Protein AF-R8BUY3-F1 (afdb_monomer)

pLDDT: mean 74.7, std 18.89, range [26.42, 95.19]

Structure (mmCIF, N/CA/C/O backbone):
data_AF-R8BUY3-F1
#
_entry.id   AF-R8BUY3-F1
#
loop_
_atom_site.group_PDB
_atom_site.id
_atom_site.type_symbol
_atom_site.label_atom_id
_atom_site.label_alt_id
_atom_site.label_comp_id
_atom_site.label_asym_id
_atom_site.label_entity_id
_atom_site.label_seq_id
_atom_site.pdbx_PDB_ins_code
_atom_site.Cartn_x
_atom_site.Cartn_y
_atom_site.Cartn_z
_atom_site.occupancy
_atom_site.B_iso_or_equiv
_atom_site.auth_seq_id
_atom_site.auth_comp_id
_atom_site.auth_asym_id
_atom_site.auth_atom_id
_atom_site.pdbx_PDB_model_num
ATOM 1 N N . MET A 1 1 ? -55.624 -12.485 -24.947 1.00 33.69 1 MET A N 1
ATOM 2 C CA . MET A 1 1 ? -55.379 -13.207 -23.684 1.00 33.69 1 MET A CA 1
ATOM 3 C C . MET A 1 1 ? -53.935 -12.974 -23.309 1.00 33.69 1 MET A C 1
ATOM 5 O O . MET A 1 1 ? -53.050 -13.391 -24.0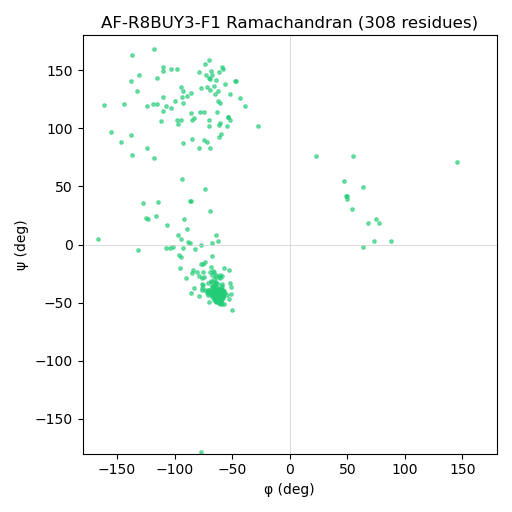41 1.00 33.69 1 MET A O 1
ATOM 9 N N . ALA A 1 2 ? -53.739 -12.195 -22.253 1.00 31.67 2 ALA A N 1
ATOM 10 C CA . ALA A 1 2 ? -52.454 -11.991 -21.614 1.00 31.67 2 ALA A CA 1
ATOM 11 C C . ALA A 1 2 ? -52.039 -13.271 -20.883 1.00 31.67 2 ALA A C 1
ATOM 13 O O . ALA A 1 2 ? -52.885 -13.904 -20.256 1.00 31.67 2 ALA A O 1
ATOM 14 N N . THR A 1 3 ? -50.750 -13.583 -20.893 1.00 27.95 3 THR A N 1
ATOM 15 C CA . THR A 1 3 ? -50.120 -14.369 -19.829 1.00 27.95 3 THR A CA 1
ATOM 16 C C . THR A 1 3 ? -48.775 -13.733 -19.522 1.00 27.95 3 THR A C 1
ATOM 18 O O . THR A 1 3 ? -47.781 -13.974 -20.201 1.00 27.95 3 THR A O 1
ATOM 21 N N . ASN A 1 4 ? -48.812 -12.865 -18.509 1.00 27.28 4 ASN A N 1
ATOM 22 C CA . ASN A 1 4 ? -47.672 -12.473 -17.696 1.00 27.28 4 ASN A CA 1
ATOM 23 C C . ASN A 1 4 ? -46.984 -13.733 -17.166 1.00 27.28 4 ASN A C 1
ATOM 25 O O . ASN A 1 4 ? -47.639 -14.574 -16.553 1.00 27.28 4 ASN A O 1
ATOM 29 N N . ILE A 1 5 ? -45.671 -13.818 -17.349 1.00 33.97 5 ILE A N 1
ATOM 30 C CA . ILE A 1 5 ? -44.799 -14.678 -16.548 1.00 33.97 5 ILE A CA 1
ATOM 31 C C . ILE A 1 5 ? -43.833 -13.731 -15.839 1.00 33.97 5 ILE A C 1
ATOM 33 O O . ILE A 1 5 ? -42.693 -13.528 -16.237 1.00 33.97 5 ILE A O 1
ATOM 37 N N . SER A 1 6 ? -44.372 -13.062 -14.826 1.00 31.31 6 SER A N 1
ATOM 38 C CA . SER A 1 6 ? -43.619 -12.469 -13.731 1.00 31.31 6 SER A CA 1
ATOM 39 C C . SER A 1 6 ? -43.410 -13.574 -12.696 1.00 31.31 6 SER A C 1
ATOM 41 O O . SER A 1 6 ? -44.372 -13.991 -12.053 1.00 31.31 6 SER A O 1
ATOM 43 N N . GLY A 1 7 ? -42.179 -14.075 -12.592 1.00 26.42 7 GLY A N 1
ATOM 44 C CA . GLY A 1 7 ? -41.783 -15.130 -11.662 1.00 26.42 7 GLY A CA 1
ATOM 45 C C . GLY A 1 7 ? -40.349 -14.914 -11.191 1.00 26.42 7 GLY A C 1
ATOM 46 O O . GLY A 1 7 ? -39.413 -15.386 -11.823 1.00 26.42 7 GLY A O 1
ATOM 47 N N . GLU A 1 8 ? -40.235 -14.145 -10.108 1.00 29.31 8 GLU A N 1
ATOM 48 C CA . GLU A 1 8 ? -39.276 -14.326 -9.010 1.00 29.31 8 GLU A CA 1
ATOM 49 C C . GLU A 1 8 ? -37.782 -14.406 -9.368 1.00 29.31 8 GLU A C 1
ATOM 51 O O . GLU A 1 8 ? -37.133 -15.445 -9.267 1.00 29.31 8 GLU A O 1
ATOM 56 N N . LEU A 1 9 ? -37.197 -13.244 -9.671 1.00 31.06 9 LEU A N 1
ATOM 57 C CA . LEU A 1 9 ? -35.791 -12.992 -9.352 1.00 31.06 9 LEU A CA 1
ATOM 58 C C . LEU A 1 9 ? -35.717 -12.544 -7.891 1.00 31.06 9 LEU A C 1
ATOM 60 O O . LEU A 1 9 ? -36.170 -11.459 -7.540 1.00 31.06 9 LEU A O 1
ATOM 64 N N . SER A 1 10 ? -35.176 -13.438 -7.071 1.00 28.36 10 SER A N 1
ATOM 65 C CA . SER A 1 10 ? -34.837 -13.306 -5.656 1.00 28.36 10 SER A CA 1
ATOM 66 C C . SER A 1 10 ? -34.522 -11.873 -5.200 1.00 28.36 10 SER A C 1
ATOM 68 O O . SER A 1 10 ? -33.407 -11.368 -5.365 1.00 28.36 10 SER A O 1
ATOM 70 N N . GLU A 1 11 ? -35.503 -11.253 -4.549 1.00 31.88 11 GLU A N 1
ATOM 71 C CA . GLU A 1 11 ? -35.319 -10.121 -3.649 1.00 31.88 11 GLU A CA 1
ATOM 72 C C . GLU A 1 11 ? -34.657 -10.615 -2.357 1.00 31.88 11 GLU A C 1
ATOM 74 O O . GLU A 1 11 ? -35.310 -10.956 -1.376 1.00 31.88 11 GLU A O 1
ATOM 79 N N . THR A 1 12 ? -33.328 -10.641 -2.342 1.00 31.09 12 THR A N 1
ATOM 80 C CA . THR A 1 12 ? -32.554 -10.572 -1.098 1.00 31.09 12 THR A CA 1
ATOM 81 C C . THR A 1 12 ? -31.604 -9.391 -1.215 1.00 31.09 12 THR A C 1
ATOM 83 O O . THR A 1 12 ? -30.470 -9.528 -1.669 1.00 31.09 12 THR A O 1
ATOM 86 N N . SER A 1 13 ? -32.141 -8.206 -0.912 1.00 34.62 13 SER A N 1
ATOM 87 C CA . SER A 1 13 ? -31.448 -7.051 -0.323 1.00 34.62 13 SER A CA 1
ATOM 88 C C . SER A 1 13 ? -29.923 -7.009 -0.518 1.00 34.62 13 SER A C 1
ATOM 90 O O . SER A 1 13 ? -29.158 -7.252 0.415 1.00 34.62 13 SER A O 1
ATOM 92 N N . LYS A 1 14 ? -29.473 -6.645 -1.726 1.00 40.38 14 LYS A N 1
ATOM 93 C CA . LYS A 1 14 ? -28.149 -6.041 -1.903 1.00 40.38 14 LYS A CA 1
ATOM 94 C C . LYS A 1 14 ? -28.233 -4.646 -1.291 1.00 40.38 14 LYS A C 1
ATOM 96 O O . LYS A 1 14 ? -28.877 -3.774 -1.872 1.00 40.38 14 LYS A O 1
ATOM 101 N N . ASP A 1 15 ? -27.614 -4.436 -0.133 1.00 47.81 15 ASP A N 1
ATOM 102 C CA . ASP A 1 15 ? -27.274 -3.087 0.322 1.00 47.81 15 ASP A CA 1
ATOM 103 C C . ASP A 1 15 ? -26.713 -2.315 -0.878 1.00 47.81 15 ASP A C 1
ATOM 105 O O . ASP A 1 15 ? -25.813 -2.807 -1.565 1.00 47.81 15 ASP A O 1
ATOM 109 N N . ALA A 1 16 ? -27.272 -1.144 -1.184 1.00 66.19 16 ALA A N 1
ATOM 110 C CA . ALA A 1 16 ? -26.783 -0.323 -2.282 1.00 66.19 16 ALA A CA 1
ATOM 111 C C . ALA A 1 16 ? -25.275 -0.090 -2.085 1.00 66.19 16 ALA A C 1
ATOM 113 O O . ALA A 1 16 ? -24.875 0.593 -1.140 1.00 66.19 16 ALA A O 1
ATOM 114 N N . LEU A 1 17 ? -24.440 -0.705 -2.937 1.00 80.75 17 LEU A N 1
ATOM 115 C CA . LEU A 1 17 ? -22.981 -0.654 -2.824 1.00 80.75 17 LEU A CA 1
ATOM 116 C C . LEU A 1 17 ? -22.529 0.808 -2.762 1.00 80.75 17 LEU A C 1
ATOM 118 O O . LEU A 1 17 ? -22.618 1.551 -3.742 1.00 80.75 17 LEU A O 1
ATOM 122 N N . LYS A 1 18 ? -22.062 1.230 -1.585 1.00 86.19 18 LYS A N 1
ATOM 123 C CA . LYS A 1 18 ? 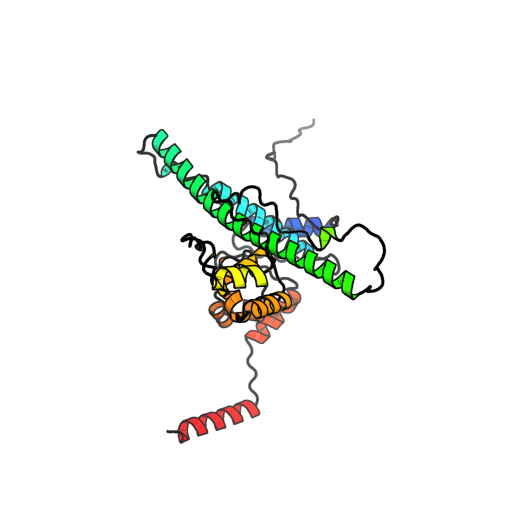-21.604 2.596 -1.343 1.00 86.19 18 LYS A CA 1
ATOM 124 C C . LYS A 1 18 ? -20.090 2.647 -1.479 1.00 86.19 18 LYS A C 1
ATOM 126 O O . LYS A 1 18 ? -19.365 2.282 -0.559 1.00 86.19 18 LYS A O 1
ATOM 131 N N . PHE A 1 19 ? -19.621 3.174 -2.604 1.00 85.56 19 PHE A N 1
ATOM 132 C CA . PHE A 1 19 ? -18.195 3.243 -2.941 1.00 85.56 19 PHE A CA 1
ATOM 133 C C . PHE A 1 19 ? -17.400 4.352 -2.226 1.00 85.56 19 PHE A C 1
ATOM 135 O O . PHE A 1 19 ? -16.202 4.476 -2.444 1.00 85.56 19 PHE A O 1
ATOM 142 N N . HIS A 1 20 ? -18.048 5.164 -1.375 1.00 86.00 20 HIS A N 1
ATOM 143 C CA . HIS A 1 20 ? -17.411 6.248 -0.601 1.00 86.00 20 HIS A CA 1
ATOM 144 C C . HIS A 1 20 ? -16.523 7.180 -1.450 1.00 86.00 20 HIS A C 1
ATOM 146 O O . HIS A 1 20 ? -15.457 7.611 -1.017 1.00 86.00 20 HIS A O 1
ATOM 152 N N . HIS A 1 21 ? -16.969 7.491 -2.668 1.00 87.25 21 HIS A N 1
ATOM 153 C CA . HIS A 1 21 ? -16.250 8.389 -3.562 1.00 87.25 21 HIS A CA 1
ATOM 154 C C . HIS A 1 21 ? -16.216 9.822 -2.969 1.00 87.25 21 HIS A C 1
ATOM 156 O O . HIS A 1 21 ? -17.254 10.276 -2.477 1.00 87.25 21 HIS A O 1
ATOM 162 N N . PRO A 1 22 ? -15.072 10.545 -2.996 1.00 87.06 22 PRO A N 1
ATOM 163 C CA . PRO A 1 22 ? -14.942 11.872 -2.367 1.00 87.06 22 PRO A CA 1
ATOM 164 C C . PRO A 1 22 ? -15.883 12.937 -2.942 1.00 87.06 22 PRO A C 1
ATOM 166 O O . PRO A 1 22 ? -16.274 13.878 -2.258 1.00 87.06 22 PRO A O 1
ATOM 169 N N . TYR A 1 23 ? -16.240 12.772 -4.212 1.00 86.69 23 TYR A N 1
ATOM 170 C CA . TYR A 1 23 ? -17.172 13.620 -4.949 1.00 86.69 23 TYR A CA 1
ATOM 171 C C . TYR A 1 23 ? -18.385 12.806 -5.382 1.00 86.69 23 TYR A C 1
ATOM 173 O O . TYR A 1 23 ? -18.340 11.577 -5.365 1.00 86.69 23 TYR A O 1
ATOM 181 N N . THR A 1 24 ? -19.437 13.467 -5.857 1.00 85.94 24 THR A N 1
ATOM 182 C CA . THR A 1 24 ? -20.535 12.771 -6.534 1.00 85.94 24 THR A CA 1
ATOM 183 C C . THR A 1 24 ? -19.996 12.107 -7.807 1.00 85.94 24 THR A C 1
ATOM 185 O O . THR A 1 24 ? -19.547 12.825 -8.703 1.00 85.94 24 THR A O 1
ATOM 188 N N . PRO A 1 25 ? -19.975 10.765 -7.888 1.00 88.06 25 PRO A N 1
ATOM 189 C CA . PRO A 1 25 ? -19.412 10.072 -9.037 1.00 88.06 25 PRO A CA 1
ATOM 190 C C . PRO A 1 25 ? -20.331 10.210 -10.254 1.00 88.06 25 PRO A C 1
ATOM 192 O O . PRO A 1 25 ? -21.555 10.205 -10.122 1.00 88.06 25 PRO A O 1
ATOM 195 N N . TYR A 1 26 ? -19.736 10.295 -11.442 1.00 89.12 26 TYR A N 1
ATOM 196 C CA . TYR A 1 26 ? -20.469 10.218 -12.706 1.00 89.12 26 TYR A CA 1
ATOM 197 C C . TYR A 1 26 ? -20.998 8.800 -12.946 1.00 89.12 26 TYR A C 1
ATOM 199 O O . TYR A 1 26 ? -20.423 7.826 -12.457 1.00 89.12 26 TYR A O 1
ATOM 207 N N . ASP A 1 27 ? -22.024 8.660 -13.785 1.00 88.81 27 ASP A N 1
ATOM 208 C CA . ASP A 1 27 ? -22.607 7.350 -14.111 1.00 88.81 27 ASP A CA 1
ATOM 209 C C . ASP A 1 27 ? -21.569 6.371 -14.677 1.00 88.81 27 ASP A C 1
ATOM 211 O O . ASP A 1 27 ? -21.508 5.218 -14.256 1.00 88.81 27 ASP A O 1
ATOM 215 N N . VAL A 1 28 ? -20.667 6.858 -15.537 1.00 89.56 28 VAL A N 1
ATOM 216 C CA . VAL A 1 28 ? -19.561 6.059 -16.096 1.00 89.56 28 VAL A CA 1
ATOM 217 C C . VAL A 1 28 ? -18.586 5.594 -15.006 1.00 89.56 28 VAL A C 1
ATOM 219 O O . VAL A 1 28 ? -18.077 4.478 -15.060 1.00 89.56 28 VAL A O 1
ATOM 222 N N . GLN A 1 29 ? -18.332 6.421 -13.985 1.00 90.88 29 GLN A N 1
ATOM 223 C CA . GLN A 1 29 ? -17.496 6.029 -12.843 1.00 90.88 29 GLN A CA 1
ATOM 224 C C . GLN A 1 29 ? -18.207 4.988 -11.976 1.00 90.88 29 GLN A C 1
ATOM 226 O O . GLN A 1 29 ? -17.572 4.050 -11.505 1.00 90.88 29 GLN A O 1
ATOM 231 N N . LEU A 1 30 ? -19.521 5.125 -11.773 1.00 90.81 30 LEU A N 1
ATOM 232 C CA . LEU A 1 30 ? -20.330 4.145 -11.045 1.00 90.81 30 LEU A CA 1
ATOM 233 C C . LEU A 1 30 ? -20.353 2.790 -11.751 1.00 90.81 30 LEU A C 1
ATOM 235 O O . LEU A 1 30 ? -20.220 1.765 -11.088 1.00 90.81 30 LEU A O 1
ATOM 239 N N . GLU A 1 31 ? -20.507 2.779 -13.073 1.00 91.19 31 GLU A N 1
ATOM 240 C CA . GLU A 1 31 ? -20.442 1.562 -13.883 1.00 91.19 31 GLU A CA 1
ATOM 241 C C . GLU A 1 31 ? -19.058 0.909 -13.788 1.00 91.19 31 GLU A C 1
ATOM 243 O O . GLU A 1 31 ? -18.963 -0.275 -13.470 1.00 91.19 31 GLU A O 1
ATOM 248 N N . PHE A 1 32 ? -17.988 1.697 -13.935 1.00 92.25 32 PHE A N 1
ATOM 249 C CA . PHE A 1 32 ? -16.612 1.220 -13.780 1.00 92.25 32 PHE A CA 1
ATOM 250 C C . PHE A 1 32 ? -16.346 0.632 -12.383 1.00 92.25 32 PHE A C 1
ATOM 252 O O . PHE A 1 32 ? -15.755 -0.442 -12.257 1.00 92.25 32 PHE A O 1
ATOM 259 N N . MET A 1 33 ? -16.805 1.304 -11.321 1.00 93.19 33 MET A N 1
ATOM 260 C CA . MET A 1 33 ? -16.642 0.833 -9.941 1.00 93.19 33 MET A CA 1
ATOM 261 C C . MET A 1 33 ? -17.419 -0.458 -9.671 1.00 93.19 33 MET A C 1
ATOM 263 O O . MET A 1 33 ? -16.889 -1.352 -9.013 1.00 93.19 33 MET A O 1
ATOM 267 N N . LYS A 1 34 ? -18.646 -0.581 -10.192 1.00 92.12 34 LYS A N 1
ATOM 268 C CA . LYS A 1 34 ? -19.449 -1.809 -10.085 1.00 92.12 34 LYS A CA 1
ATOM 269 C C . LYS A 1 34 ? -18.786 -2.969 -10.820 1.00 92.12 34 LYS A C 1
ATOM 271 O O . LYS A 1 34 ? -18.569 -4.004 -10.207 1.00 92.12 34 LYS A O 1
ATOM 276 N N . ALA A 1 35 ? -18.369 -2.757 -12.069 1.00 91.81 35 ALA A N 1
ATOM 277 C CA . ALA A 1 35 ? -17.667 -3.771 -12.850 1.00 91.81 35 ALA A CA 1
ATOM 278 C C . ALA A 1 35 ? -16.375 -4.235 -12.156 1.00 91.81 35 ALA A C 1
ATOM 280 O O . ALA A 1 35 ? -16.112 -5.430 -12.067 1.00 91.81 35 ALA A O 1
ATOM 281 N N . THR A 1 36 ? -15.598 -3.299 -11.596 1.00 92.50 36 THR A N 1
ATOM 282 C CA . THR A 1 36 ? -14.408 -3.625 -10.791 1.00 92.50 36 THR A CA 1
ATOM 283 C C . THR A 1 36 ? -14.773 -4.477 -9.576 1.00 92.50 36 THR A C 1
ATOM 285 O O . THR A 1 36 ? -14.131 -5.491 -9.322 1.00 92.50 36 THR A O 1
ATOM 288 N N . TYR A 1 37 ? -15.801 -4.080 -8.823 1.00 93.00 37 TYR A N 1
ATOM 289 C CA . TYR A 1 37 ? -16.242 -4.805 -7.632 1.00 93.00 37 TYR A CA 1
ATOM 290 C C . TYR A 1 37 ? -16.700 -6.229 -7.960 1.00 93.00 37 TYR A C 1
ATOM 292 O O . TYR A 1 37 ? -16.316 -7.163 -7.262 1.00 93.00 37 TYR A O 1
ATOM 300 N N . ASP A 1 38 ? -17.486 -6.396 -9.021 1.00 90.81 38 ASP A N 1
ATOM 301 C CA . ASP A 1 38 ? -18.015 -7.696 -9.434 1.00 90.81 38 ASP A CA 1
ATOM 302 C C . ASP A 1 38 ? -16.879 -8.639 -9.865 1.00 90.81 38 ASP A C 1
ATOM 304 O O . ASP A 1 38 ? -16.822 -9.774 -9.396 1.00 90.81 38 ASP A O 1
ATOM 308 N N . VAL A 1 39 ? -15.895 -8.144 -10.633 1.00 91.12 39 VAL A N 1
ATOM 309 C CA . VAL A 1 39 ? -14.680 -8.907 -10.989 1.00 91.12 39 VAL A CA 1
ATOM 310 C C . VAL A 1 39 ? -13.917 -9.366 -9.743 1.00 91.12 39 VAL A C 1
ATOM 312 O O . VAL A 1 39 ? -13.466 -10.510 -9.675 1.00 91.12 39 VAL A O 1
ATOM 315 N N . LEU A 1 40 ? -13.762 -8.486 -8.749 1.00 90.31 40 LEU A N 1
ATOM 316 C CA . LEU A 1 40 ? -13.091 -8.827 -7.493 1.00 90.31 40 LEU A CA 1
ATOM 317 C C . LEU A 1 40 ? -13.892 -9.842 -6.661 1.00 90.31 40 LEU A C 1
ATOM 319 O O . LEU A 1 40 ? -13.303 -10.696 -6.001 1.00 90.31 40 LEU A O 1
ATOM 323 N N . GLN A 1 41 ? -15.224 -9.759 -6.688 1.00 88.19 41 GLN A N 1
ATOM 324 C CA . GLN A 1 41 ? -16.122 -10.617 -5.916 1.00 88.19 41 GLN A CA 1
ATOM 325 C C . GLN A 1 41 ? -16.263 -12.025 -6.507 1.00 88.19 41 GLN A C 1
ATOM 327 O O . GLN A 1 41 ? -16.334 -12.989 -5.747 1.00 88.19 41 GLN A O 1
ATOM 332 N N . GLU A 1 42 ? -16.322 -12.157 -7.833 1.00 84.12 42 GLU A N 1
ATOM 333 C CA . GLU A 1 42 ? -16.502 -13.449 -8.511 1.00 84.12 42 GLU A CA 1
ATOM 334 C C . GLU A 1 42 ? -15.267 -14.358 -8.387 1.00 84.12 42 GLU A C 1
ATOM 336 O O . GLU A 1 42 ? -15.403 -15.581 -8.410 1.00 84.12 42 GLU A O 1
ATOM 341 N N . GLY A 1 43 ? -14.078 -13.780 -8.166 1.00 64.81 43 GLY A N 1
ATOM 342 C CA . GLY A 1 43 ? -12.990 -14.369 -7.370 1.00 64.81 43 GLY A CA 1
ATOM 343 C C . GLY A 1 43 ? -12.336 -15.677 -7.849 1.00 64.81 43 GLY A C 1
ATOM 344 O O . GLY A 1 43 ? -11.370 -16.123 -7.236 1.00 64.81 43 GLY A O 1
ATOM 345 N N . ASN A 1 44 ? -12.777 -16.287 -8.950 1.00 65.94 44 ASN A N 1
ATOM 346 C CA . ASN A 1 44 ? -12.307 -17.601 -9.419 1.00 65.94 44 ASN A CA 1
ATOM 347 C C . ASN A 1 44 ? -11.031 -17.535 -10.284 1.00 65.94 44 ASN A C 1
ATOM 349 O O . ASN A 1 44 ? -10.900 -18.253 -11.276 1.00 65.94 44 ASN A O 1
ATOM 353 N N . GLY A 1 45 ? -10.091 -16.645 -9.949 1.00 65.69 45 GLY A N 1
ATOM 354 C CA . GLY A 1 45 ? -8.875 -16.425 -10.747 1.00 65.69 45 GLY A CA 1
ATOM 355 C C . GLY A 1 45 ? -9.141 -15.794 -12.120 1.00 65.69 45 GLY A C 1
ATOM 356 O O . GLY A 1 45 ? -8.307 -15.887 -13.021 1.00 65.69 45 GLY A O 1
ATOM 357 N N . GLN A 1 46 ? -10.308 -15.172 -12.294 1.00 76.69 46 GLN A N 1
ATOM 358 C CA . GLN A 1 46 ? -10.640 -14.420 -13.497 1.00 76.69 46 GLN A CA 1
ATOM 359 C C . GLN A 1 46 ? -9.764 -13.167 -13.605 1.00 76.69 46 GLN A C 1
ATOM 361 O O . GLN A 1 46 ? -9.413 -12.533 -12.611 1.00 76.69 46 GLN A O 1
ATOM 366 N N . VAL A 1 47 ? -9.427 -12.807 -14.841 1.00 85.75 47 VAL A N 1
ATOM 367 C CA . VAL A 1 47 ? -8.713 -11.571 -15.164 1.00 85.75 47 VAL A CA 1
ATOM 368 C C . VAL A 1 47 ? -9.725 -10.585 -15.735 1.00 85.75 47 VAL A C 1
ATOM 370 O O . VAL A 1 47 ? -10.314 -10.847 -16.782 1.00 85.75 47 VAL A O 1
ATOM 373 N N . GLY A 1 48 ? -9.925 -9.458 -15.052 1.00 88.25 48 GLY A N 1
ATOM 374 C CA . GLY A 1 48 ? -10.721 -8.344 -15.564 1.00 88.25 48 GLY A CA 1
ATOM 375 C C . GLY A 1 48 ? -9.838 -7.316 -16.259 1.00 88.25 48 GLY A C 1
ATOM 376 O O . GLY A 1 48 ? -8.878 -6.824 -15.669 1.00 88.25 48 GLY A O 1
ATOM 377 N N . ILE A 1 49 ? -10.173 -6.975 -17.502 1.00 89.81 49 ILE A N 1
ATOM 378 C CA . ILE A 1 49 ? -9.574 -5.850 -18.225 1.00 89.81 49 ILE A CA 1
ATOM 379 C C . ILE A 1 49 ? -10.655 -4.784 -18.337 1.00 89.81 49 ILE A C 1
ATOM 381 O O . ILE A 1 49 ? -11.691 -5.011 -18.959 1.00 89.81 49 ILE A O 1
ATOM 385 N N . LEU A 1 50 ? -10.427 -3.646 -17.689 1.00 90.12 50 LEU A N 1
ATOM 386 C CA . LEU A 1 50 ? -11.398 -2.564 -17.590 1.00 90.12 50 LEU A CA 1
ATOM 387 C C . LEU A 1 50 ? -10.813 -1.313 -18.231 1.00 90.12 50 LEU A C 1
ATOM 389 O O . LEU A 1 50 ? -9.775 -0.806 -17.805 1.00 90.12 50 LEU A O 1
ATOM 393 N N . GLU A 1 51 ? -11.502 -0.800 -19.242 1.00 87.88 51 GLU A N 1
ATOM 394 C CA . GLU A 1 51 ? -11.142 0.446 -19.904 1.00 87.88 51 GLU A CA 1
ATOM 395 C C . GLU A 1 51 ? -12.224 1.497 -19.674 1.00 87.88 51 GLU A C 1
ATOM 397 O O . GLU A 1 51 ? -13.419 1.210 -19.660 1.00 87.88 51 GLU A O 1
ATOM 402 N N . SER A 1 52 ? -11.794 2.744 -19.513 1.00 86.38 52 SER A N 1
ATOM 403 C CA . SER A 1 52 ? -12.685 3.902 -19.519 1.00 86.38 52 SER A CA 1
ATOM 404 C C . SER A 1 52 ? -12.063 5.037 -20.343 1.00 86.38 52 SER A C 1
ATOM 406 O O . SER A 1 52 ? -10.852 5.019 -20.609 1.00 86.38 52 SER A O 1
ATOM 408 N N . PRO A 1 53 ? -12.848 6.046 -20.754 1.00 84.69 53 PRO A N 1
ATOM 409 C CA . PRO A 1 53 ? -12.312 7.236 -21.404 1.00 84.69 53 PRO A CA 1
ATOM 410 C C . PRO A 1 53 ? -11.274 7.958 -20.529 1.00 84.69 53 PRO A C 1
ATOM 412 O O . PRO A 1 53 ? -11.316 7.909 -19.298 1.00 84.69 53 PRO A O 1
ATOM 415 N N . THR A 1 54 ? -10.320 8.647 -21.154 1.00 81.50 54 THR A N 1
ATOM 416 C CA . THR A 1 54 ? -9.338 9.472 -20.432 1.00 81.50 54 THR A CA 1
ATOM 417 C C . THR A 1 54 ? -10.028 10.630 -19.711 1.00 81.50 54 THR A C 1
ATOM 419 O O . THR A 1 54 ? -10.946 11.238 -20.257 1.00 81.50 54 THR A O 1
ATOM 422 N N . GLY A 1 55 ? -9.570 10.970 -18.504 1.00 78.44 55 GLY A N 1
ATOM 423 C CA . GLY A 1 55 ? -10.120 12.089 -17.726 1.00 78.44 55 GLY A CA 1
ATOM 424 C C . GLY A 1 55 ? -11.317 11.741 -16.833 1.00 78.44 55 GLY A C 1
ATOM 425 O O . GLY A 1 55 ? -11.821 12.618 -16.142 1.00 78.44 55 GLY A O 1
ATOM 426 N N . THR A 1 56 ? -11.742 10.474 -16.769 1.00 79.19 56 THR A N 1
ATOM 427 C CA . THR A 1 56 ? -12.842 10.029 -15.889 1.00 79.19 56 THR A CA 1
ATOM 428 C C . THR A 1 56 ? -12.382 9.602 -14.490 1.00 79.19 56 THR A C 1
ATOM 430 O O . THR A 1 56 ? -13.143 8.967 -13.770 1.00 79.19 56 THR A O 1
ATOM 433 N N . GLY A 1 57 ? -11.142 9.898 -14.081 1.00 84.00 57 GLY A N 1
ATOM 434 C CA . GLY A 1 57 ? -10.635 9.529 -12.751 1.00 84.00 57 GLY A CA 1
ATOM 435 C C . GLY A 1 57 ? -10.550 8.014 -12.516 1.00 84.00 57 GLY A C 1
ATOM 436 O O . GLY A 1 57 ? -11.044 7.529 -11.496 1.00 84.00 57 GLY A O 1
ATOM 437 N N . LYS A 1 58 ? -9.938 7.279 -13.460 1.00 87.25 58 LYS A N 1
ATOM 438 C CA . LYS A 1 58 ? -9.728 5.817 -13.410 1.00 87.25 58 LYS A CA 1
ATOM 439 C C . LYS A 1 58 ? -9.114 5.360 -12.096 1.00 87.25 58 LYS A C 1
ATOM 441 O O . LYS A 1 58 ? -9.738 4.580 -11.388 1.00 87.25 58 LYS A O 1
ATOM 446 N N . SER A 1 59 ? -7.954 5.910 -11.743 1.00 90.81 59 SER A N 1
ATOM 447 C CA . SER A 1 59 ? -7.214 5.531 -10.538 1.00 90.81 59 SER A CA 1
ATOM 448 C C . SER A 1 59 ? -8.047 5.716 -9.271 1.00 90.81 59 SER A C 1
ATOM 450 O O . SER A 1 59 ? -8.119 4.820 -8.436 1.00 90.81 59 SER A O 1
ATOM 452 N N . LEU A 1 60 ? -8.749 6.848 -9.141 1.00 91.19 60 LEU A N 1
ATOM 453 C CA . LEU A 1 60 ? -9.598 7.109 -7.975 1.00 91.19 60 LEU A CA 1
ATOM 454 C C . LEU A 1 60 ? -10.781 6.136 -7.907 1.00 91.19 60 LEU A C 1
ATOM 456 O O . LEU A 1 60 ? -11.049 5.568 -6.852 1.00 91.19 60 LEU A O 1
ATOM 460 N N . SER A 1 61 ? -11.456 5.909 -9.035 1.00 92.50 61 SER A N 1
ATOM 461 C CA . SER A 1 61 ? -12.586 4.975 -9.117 1.00 92.50 61 SER A CA 1
ATOM 462 C C . SER A 1 61 ? -12.144 3.538 -8.810 1.00 92.50 61 SER A C 1
ATOM 464 O O . SER A 1 61 ? -12.805 2.833 -8.050 1.00 92.50 61 SER A O 1
ATOM 466 N N . LEU A 1 62 ? -10.987 3.128 -9.333 1.00 92.56 62 LEU A N 1
ATOM 467 C CA . LEU A 1 62 ? -10.364 1.829 -9.087 1.00 92.56 62 LEU A CA 1
ATOM 468 C C . LEU A 1 62 ? -10.063 1.626 -7.597 1.00 92.56 62 LEU A C 1
ATOM 470 O O . LEU A 1 62 ? -10.448 0.605 -7.029 1.00 92.56 62 LEU A O 1
ATOM 474 N N . ILE A 1 63 ? -9.443 2.617 -6.946 1.00 92.50 63 ILE A N 1
ATOM 475 C CA . ILE A 1 63 ? -9.150 2.582 -5.506 1.00 92.50 63 ILE A CA 1
ATOM 476 C C . ILE A 1 63 ? -10.447 2.510 -4.693 1.00 92.50 63 ILE A C 1
ATOM 478 O O . ILE A 1 63 ? -10.560 1.667 -3.806 1.00 92.50 63 ILE A O 1
ATOM 482 N N . CYS A 1 64 ? -11.450 3.339 -5.003 1.00 93.25 64 CYS A N 1
ATOM 483 C CA . CYS A 1 64 ? -12.740 3.320 -4.307 1.00 93.25 64 CYS A CA 1
ATOM 484 C C . CYS A 1 64 ? -13.421 1.946 -4.392 1.00 93.25 64 CYS A C 1
ATOM 486 O O . CYS A 1 64 ? -13.908 1.436 -3.379 1.00 93.25 64 CYS A O 1
ATOM 488 N N . ALA A 1 65 ? -13.429 1.322 -5.572 1.00 93.31 65 ALA A N 1
ATOM 489 C CA . ALA A 1 65 ? -13.984 -0.014 -5.761 1.00 93.31 65 ALA A CA 1
ATOM 490 C C . ALA A 1 65 ? -13.191 -1.085 -4.998 1.00 93.31 65 ALA A C 1
ATOM 492 O O . ALA A 1 65 ? -13.786 -1.861 -4.249 1.00 93.31 65 ALA A O 1
ATOM 493 N N . ALA A 1 66 ? -11.860 -1.079 -5.119 1.00 93.31 66 ALA A N 1
ATOM 494 C CA . ALA A 1 66 ? -10.978 -2.043 -4.466 1.00 93.31 66 ALA A CA 1
ATOM 495 C C . ALA A 1 66 ? -11.054 -1.974 -2.934 1.00 93.31 66 ALA A C 1
ATOM 497 O O . ALA A 1 66 ? -11.181 -3.003 -2.273 1.00 93.31 66 ALA A O 1
ATOM 498 N N . VAL A 1 67 ? -11.040 -0.768 -2.357 1.00 92.44 67 VAL A N 1
ATOM 499 C CA . VAL A 1 67 ? -11.156 -0.560 -0.903 1.00 92.44 67 VAL A CA 1
ATOM 500 C C . VAL A 1 67 ? -12.543 -0.963 -0.401 1.00 92.44 67 VAL A C 1
ATOM 502 O O . VAL A 1 67 ? -12.663 -1.579 0.658 1.00 92.44 67 VAL A O 1
ATOM 505 N N . THR A 1 68 ? -13.599 -0.656 -1.161 1.00 92.81 68 THR A N 1
ATOM 506 C CA . THR A 1 68 ? -14.970 -1.064 -0.810 1.00 92.81 68 THR A CA 1
ATOM 507 C C . THR A 1 68 ? -15.102 -2.585 -0.798 1.00 92.81 68 THR A C 1
ATOM 509 O O . THR A 1 68 ? -15.654 -3.144 0.150 1.00 92.81 68 THR A O 1
ATOM 512 N N . TRP A 1 69 ? -14.547 -3.257 -1.809 1.00 92.56 69 TRP A N 1
ATOM 513 C CA . TRP A 1 69 ? -14.472 -4.714 -1.851 1.00 92.56 69 TRP A CA 1
ATOM 514 C C . TRP A 1 69 ? -13.675 -5.273 -0.670 1.00 92.56 69 TRP A C 1
ATOM 516 O O . TRP A 1 69 ? -14.188 -6.117 0.059 1.00 92.56 69 TRP A O 1
ATOM 526 N N . LEU A 1 70 ? -12.480 -4.742 -0.400 1.00 91.25 70 LEU A N 1
ATOM 527 C CA . LEU A 1 70 ? -11.628 -5.190 0.703 1.00 91.25 70 LEU A CA 1
ATOM 528 C C . LEU A 1 70 ? -12.337 -5.074 2.060 1.00 91.25 70 LEU A C 1
ATOM 530 O O . LEU A 1 70 ? -12.295 -6.001 2.869 1.00 91.25 70 LEU A O 1
ATOM 534 N N . ARG A 1 71 ? -13.037 -3.959 2.302 1.00 90.19 71 ARG A N 1
ATOM 535 C CA . ARG A 1 71 ? -13.828 -3.747 3.521 1.00 90.19 71 ARG A CA 1
ATOM 536 C C . ARG A 1 71 ? -14.950 -4.776 3.657 1.00 90.19 71 ARG A C 1
ATOM 538 O O . ARG A 1 71 ? -15.149 -5.317 4.744 1.00 90.19 71 ARG A O 1
ATOM 545 N N . ASN A 1 72 ? -15.672 -5.047 2.572 1.00 90.44 72 ASN A N 1
ATOM 546 C CA . ASN A 1 72 ? -16.757 -6.027 2.567 1.00 90.44 72 ASN A CA 1
ATOM 547 C C . ASN A 1 72 ? -16.229 -7.452 2.762 1.00 90.44 72 ASN A C 1
ATOM 549 O O . ASN A 1 72 ? -16.799 -8.201 3.553 1.00 90.44 72 ASN A O 1
ATOM 553 N N . GLN A 1 73 ? -15.110 -7.792 2.121 1.00 88.06 73 GLN A N 1
ATOM 554 C CA . GLN A 1 73 ? -14.466 -9.094 2.243 1.00 88.06 73 GLN A CA 1
ATOM 555 C C . GLN A 1 73 ? -13.969 -9.344 3.668 1.00 88.06 73 GLN A C 1
ATOM 557 O O . GLN A 1 73 ? -14.203 -10.414 4.222 1.00 88.06 73 GLN A O 1
ATOM 562 N N . LYS A 1 74 ? -13.348 -8.345 4.309 1.00 85.88 74 LYS A N 1
ATOM 563 C CA . LYS A 1 74 ? -12.933 -8.448 5.716 1.00 85.88 74 LYS A CA 1
ATOM 564 C C . LYS A 1 74 ? -14.112 -8.581 6.666 1.00 85.88 74 LYS A C 1
ATOM 566 O O . LYS A 1 74 ? -14.035 -9.362 7.609 1.00 85.88 74 LYS A O 1
ATOM 571 N N . ARG A 1 75 ? -15.200 -7.846 6.417 1.00 83.56 75 ARG A N 1
ATOM 572 C CA . ARG A 1 75 ? -16.438 -7.991 7.190 1.00 83.56 75 ARG A CA 1
ATOM 573 C C . ARG A 1 75 ? -16.991 -9.414 7.068 1.00 83.56 75 ARG A C 1
ATOM 575 O O . ARG A 1 75 ? -17.284 -10.018 8.090 1.00 83.56 75 ARG A O 1
ATOM 582 N N . GLY A 1 76 ? -17.046 -9.962 5.853 1.00 83.00 76 GLY A N 1
ATOM 583 C CA . GLY A 1 76 ? -17.494 -11.335 5.607 1.00 83.00 76 GLY A CA 1
ATOM 584 C C . GLY A 1 76 ? -16.600 -12.386 6.271 1.00 83.00 76 GLY A C 1
ATOM 585 O O . GLY A 1 76 ? -17.103 -13.244 6.984 1.00 83.00 76 GLY A O 1
ATOM 586 N N . GLN A 1 77 ? -15.275 -12.275 6.130 1.00 80.81 77 GLN A N 1
ATOM 587 C CA . GLN A 1 77 ? -14.322 -13.171 6.804 1.00 80.81 77 GLN A CA 1
ATOM 588 C C . GLN A 1 77 ? -14.421 -13.087 8.328 1.00 80.81 77 GLN A C 1
ATOM 590 O O . GLN A 1 77 ? -14.293 -14.096 9.017 1.00 80.81 77 GLN A O 1
ATOM 595 N N . PHE A 1 78 ? -14.636 -11.888 8.872 1.00 75.88 78 PHE A N 1
ATOM 596 C CA . PHE A 1 78 ? -14.838 -11.707 10.304 1.00 75.88 78 PHE A CA 1
ATOM 597 C C . PHE A 1 78 ? -16.132 -12.389 10.765 1.00 75.88 78 PHE A C 1
ATOM 599 O O . PHE A 1 78 ? -16.103 -13.153 11.728 1.00 75.88 78 PHE A O 1
ATOM 606 N N . GLU A 1 79 ? -17.239 -12.194 10.048 1.00 74.25 79 GLU A N 1
ATOM 607 C CA . GLU A 1 79 ? -18.514 -12.869 10.316 1.00 74.25 79 GLU A CA 1
ATOM 608 C C . GLU A 1 79 ? -18.396 -14.398 10.213 1.00 74.25 79 GLU A C 1
ATOM 610 O O . GLU A 1 79 ? -18.882 -15.105 11.095 1.00 74.25 79 GLU A O 1
ATOM 615 N N . GLU A 1 80 ? -17.689 -14.915 9.209 1.00 77.00 80 GLU A N 1
ATOM 616 C CA . GLU A 1 80 ? -17.408 -16.346 9.047 1.00 77.00 80 GLU A CA 1
ATOM 617 C C . GLU A 1 80 ? -16.517 -16.879 10.178 1.00 77.00 80 GLU A C 1
ATOM 619 O O . GLU A 1 80 ? -16.811 -17.911 10.770 1.00 77.00 80 GLU A O 1
ATOM 624 N N . SER A 1 81 ? -15.479 -16.141 10.582 1.00 70.62 81 SER A N 1
ATOM 625 C CA . SER A 1 81 ? -14.613 -16.537 11.703 1.00 70.62 81 SER A CA 1
ATOM 626 C C . SER A 1 81 ? -15.349 -16.593 13.051 1.00 70.62 81 SER A C 1
ATOM 628 O O . SER A 1 81 ? -14.961 -17.352 13.948 1.00 70.62 81 SER A O 1
ATOM 630 N N . LEU A 1 82 ? -16.424 -15.807 13.189 1.00 66.56 82 LEU A N 1
ATOM 631 C CA . LEU A 1 82 ? -17.345 -15.839 14.323 1.00 66.56 82 LEU A CA 1
ATOM 632 C C . LEU A 1 82 ? -18.341 -17.002 14.238 1.00 66.56 82 LEU A C 1
ATOM 634 O O . LEU A 1 82 ? -18.819 -17.467 15.281 1.00 66.56 82 LEU A O 1
ATOM 638 N N . GLN A 1 83 ? -18.653 -17.473 13.029 1.00 66.00 83 GLN A N 1
ATOM 639 C CA . GLN A 1 83 ? -19.402 -18.701 12.794 1.00 66.00 83 GLN A CA 1
ATOM 640 C C . GLN A 1 83 ? -18.466 -19.897 12.964 1.00 66.00 83 GLN A C 1
ATOM 642 O O . GLN A 1 83 ? -17.894 -20.444 12.033 1.00 66.00 83 GLN A O 1
ATOM 647 N N . VAL A 1 84 ? -18.279 -20.318 14.207 1.00 62.31 84 VAL A N 1
ATOM 648 C CA . VAL A 1 84 ? -17.556 -21.558 14.483 1.00 62.31 84 VAL A CA 1
ATOM 649 C C . VAL A 1 84 ? -18.399 -22.742 14.013 1.00 62.31 84 VAL A C 1
ATOM 651 O O . VAL A 1 84 ? -19.578 -22.839 14.368 1.00 62.31 84 VAL A O 1
ATOM 654 N N . ASP A 1 85 ? -17.776 -23.669 13.287 1.00 62.00 85 ASP A N 1
ATOM 655 C CA . ASP A 1 85 ? -18.377 -24.946 12.910 1.00 62.00 85 ASP A CA 1
ATOM 656 C C . ASP A 1 85 ? -18.882 -25.694 14.151 1.00 62.00 85 ASP A C 1
ATOM 658 O O . ASP A 1 85 ? -18.120 -26.343 14.875 1.00 62.00 85 ASP A O 1
ATOM 662 N N . ARG A 1 86 ? -20.201 -25.650 14.380 1.00 58.69 86 ARG A N 1
ATOM 663 C CA . ARG A 1 86 ? -20.882 -26.469 15.402 1.00 58.69 86 ARG A CA 1
ATOM 664 C C . ARG A 1 86 ? -20.634 -27.966 15.198 1.00 58.69 86 ARG A C 1
ATOM 666 O O . ARG A 1 86 ? -20.746 -28.747 16.138 1.00 58.69 86 ARG A O 1
ATOM 673 N N . ASP A 1 87 ? -20.248 -28.351 13.987 1.00 62.59 87 ASP A N 1
ATOM 674 C CA . ASP A 1 87 ? -19.913 -29.719 13.615 1.00 62.59 87 ASP A CA 1
ATOM 675 C C . ASP A 1 87 ? -18.651 -30.263 14.300 1.00 62.59 87 ASP A C 1
ATOM 677 O O . ASP A 1 87 ? -18.546 -31.478 14.468 1.00 62.59 87 ASP A O 1
ATOM 681 N N . GLN A 1 88 ? -17.736 -29.404 14.769 1.00 63.97 88 GLN A N 1
ATOM 682 C CA . GLN A 1 88 ? -16.540 -29.840 15.507 1.00 63.97 88 GLN A CA 1
ATOM 683 C C . GLN A 1 88 ? -16.849 -30.301 16.942 1.00 63.97 88 GLN A C 1
ATOM 685 O O . GLN A 1 88 ? -16.026 -30.981 17.550 1.00 63.97 88 GLN A O 1
ATOM 690 N N . PHE A 1 89 ? -18.034 -29.983 17.476 1.00 64.19 89 PHE A N 1
ATOM 691 C CA . PHE A 1 89 ? -18.368 -30.178 18.892 1.00 64.19 89 PHE A CA 1
ATOM 692 C C . PHE A 1 89 ? -19.608 -31.054 19.131 1.00 64.19 89 PHE A C 1
ATOM 694 O O . PHE A 1 89 ? -20.187 -31.013 20.209 1.00 64.19 89 PHE A O 1
ATOM 701 N N . LYS A 1 90 ? -20.002 -31.895 18.163 1.00 65.69 90 LYS A N 1
ATOM 702 C CA . LYS A 1 90 ? -21.215 -32.745 18.235 1.00 65.69 90 LYS A CA 1
ATOM 703 C C . LYS A 1 90 ? -21.345 -33.633 19.485 1.00 65.69 90 LYS A C 1
ATOM 705 O O . LYS A 1 90 ? -22.453 -34.058 19.791 1.00 65.69 90 LYS A O 1
ATOM 710 N N . ASN A 1 91 ? -20.242 -33.930 20.174 1.00 77.81 91 ASN A N 1
ATOM 711 C CA . ASN A 1 91 ? -20.214 -34.814 21.344 1.00 77.81 91 ASN A CA 1
ATOM 712 C C . ASN A 1 91 ? -20.160 -34.069 22.692 1.00 77.81 91 ASN A C 1
ATOM 714 O O . ASN A 1 91 ? -20.159 -34.722 23.733 1.00 77.81 91 ASN A O 1
ATOM 718 N N . GLU A 1 92 ? -20.098 -32.736 22.689 1.00 77.31 92 GLU A N 1
ATOM 719 C CA . GLU A 1 92 ? -20.035 -31.915 23.902 1.00 77.31 92 GLU A CA 1
ATOM 720 C C . GLU A 1 92 ? -21.429 -31.372 24.268 1.00 77.31 92 GLU A C 1
ATOM 722 O O . GLU A 1 92 ? -22.264 -31.160 23.387 1.00 77.31 92 GLU A O 1
ATOM 727 N N . PRO A 1 93 ? -21.728 -31.129 25.554 1.00 79.81 93 PRO A N 1
ATOM 728 C CA . PRO A 1 93 ? -23.003 -30.544 25.955 1.00 79.81 93 PRO A CA 1
ATOM 729 C C . PRO A 1 93 ? -23.119 -29.066 25.527 1.00 79.81 93 PRO A C 1
ATOM 731 O O . PRO A 1 93 ? -22.166 -28.296 25.644 1.00 79.81 93 PRO A O 1
ATOM 734 N N . ASP A 1 94 ? -24.318 -28.640 25.110 1.00 76.31 94 ASP A N 1
ATOM 735 C CA . ASP A 1 94 ? -24.590 -27.321 24.498 1.00 76.31 94 ASP A CA 1
ATOM 736 C C . ASP A 1 94 ? -24.057 -26.110 25.285 1.00 76.31 94 ASP A C 1
ATOM 738 O O . ASP A 1 94 ? -23.586 -25.135 24.697 1.00 76.31 94 ASP A O 1
ATOM 742 N N . TRP A 1 95 ? -24.102 -26.157 26.619 1.00 79.06 95 TRP A N 1
ATOM 743 C CA . TRP A 1 95 ? -23.626 -25.069 27.480 1.00 79.06 95 TRP A CA 1
ATOM 744 C C . TRP A 1 95 ? -22.099 -24.895 27.427 1.00 79.06 95 TRP A C 1
ATOM 746 O O . TRP A 1 95 ? -21.600 -23.776 27.539 1.00 79.06 95 TRP A O 1
ATOM 756 N N . MET A 1 96 ? -21.357 -25.989 27.225 1.00 73.75 96 MET A N 1
ATOM 757 C CA . MET A 1 96 ? -19.901 -25.974 27.091 1.00 73.75 96 MET A CA 1
ATOM 758 C C . MET A 1 96 ? -19.496 -25.462 25.707 1.00 73.75 96 MET A C 1
ATOM 760 O O . MET A 1 96 ? -18.560 -24.669 25.597 1.00 73.75 96 MET A O 1
ATOM 764 N N . ILE A 1 97 ? -20.255 -25.831 24.671 1.00 73.94 97 ILE A N 1
ATOM 765 C CA . ILE A 1 97 ? -20.094 -25.291 23.318 1.00 73.94 97 ILE A CA 1
ATOM 766 C C . ILE A 1 97 ? -20.319 -23.773 23.341 1.00 73.94 97 ILE A C 1
ATOM 768 O O . ILE A 1 97 ? -19.440 -23.028 22.915 1.00 73.94 97 ILE A O 1
ATOM 772 N N . ASP A 1 98 ? -21.430 -23.286 23.908 1.00 74.44 98 ASP A N 1
ATOM 773 C CA . ASP A 1 98 ? -21.718 -21.844 23.994 1.00 74.44 98 ASP A CA 1
ATOM 774 C C . ASP A 1 98 ? -20.617 -21.075 24.748 1.00 74.44 98 ASP A C 1
ATOM 776 O O . ASP A 1 98 ? -20.184 -20.009 24.307 1.00 74.44 98 ASP A O 1
ATOM 780 N N . GLN A 1 99 ? -20.083 -21.642 25.836 1.00 79.12 99 GLN A N 1
ATOM 781 C CA . GLN A 1 99 ? -18.981 -21.039 26.589 1.00 79.12 99 GLN A CA 1
ATOM 782 C C . GLN A 1 99 ? -17.672 -20.971 25.782 1.00 79.12 99 GLN A C 1
ATOM 784 O O . GLN A 1 99 ? -16.980 -19.950 25.822 1.00 79.12 99 GLN A O 1
ATOM 789 N N . MET A 1 100 ? -17.325 -22.020 25.030 1.00 70.44 100 MET A N 1
ATOM 790 C CA . MET A 1 100 ? -16.138 -22.028 24.164 1.00 70.44 100 MET A CA 1
ATOM 791 C C . MET A 1 100 ? -16.275 -21.047 22.992 1.00 70.44 100 MET A C 1
ATOM 793 O O . MET A 1 100 ? -15.322 -20.333 22.673 1.00 70.44 100 MET A O 1
ATOM 797 N N . LEU A 1 101 ? -17.465 -20.966 22.387 1.00 70.50 101 LEU A N 1
ATOM 798 C CA . LEU A 1 101 ? -17.784 -20.013 21.321 1.00 70.50 101 LEU A CA 1
ATOM 799 C C . LEU A 1 101 ? -17.674 -18.568 21.798 1.00 70.50 101 LEU A C 1
ATOM 801 O O . LEU A 1 101 ? -17.069 -17.743 21.112 1.00 70.50 101 LEU A O 1
ATOM 805 N N . ARG A 1 102 ? -18.217 -18.274 22.985 1.00 77.00 102 ARG A N 1
ATOM 806 C CA . ARG A 1 102 ? -18.080 -16.967 23.638 1.00 77.00 102 ARG A CA 1
ATOM 807 C C . ARG A 1 102 ? -16.619 -16.624 23.867 1.00 77.00 102 ARG A C 1
ATOM 809 O O . ARG A 1 102 ? -16.175 -15.596 23.387 1.00 77.00 102 ARG A O 1
ATOM 816 N N . ARG A 1 103 ? -15.840 -17.527 24.467 1.00 78.00 103 ARG A N 1
ATOM 817 C CA . ARG A 1 103 ? -14.417 -17.282 24.739 1.00 78.00 103 ARG A CA 1
ATOM 818 C C . ARG A 1 103 ? -13.605 -17.027 23.467 1.00 78.00 103 ARG A C 1
ATOM 820 O O . ARG A 1 103 ? -12.798 -16.108 23.436 1.00 78.00 103 ARG A O 1
ATOM 827 N N . LYS A 1 104 ? -13.842 -17.799 22.401 1.00 73.94 104 LYS A N 1
ATOM 828 C CA . LYS A 1 104 ? -13.164 -17.609 21.109 1.00 73.94 104 LYS A CA 1
ATOM 829 C C . LYS A 1 104 ? -13.557 -16.284 20.449 1.00 73.94 104 LYS A C 1
ATOM 831 O O . LYS A 1 104 ? -12.692 -15.603 19.902 1.00 73.94 104 LYS A O 1
ATOM 836 N N . ARG A 1 105 ? -14.842 -15.916 20.509 1.00 70.50 105 ARG A N 1
ATOM 837 C CA . ARG A 1 105 ? -15.344 -14.617 20.041 1.00 70.50 105 ARG A CA 1
ATOM 838 C C . ARG A 1 105 ? -14.704 -13.475 20.823 1.00 70.50 105 ARG A C 1
ATOM 840 O O . ARG A 1 105 ? -14.157 -12.572 20.202 1.00 70.50 105 ARG A O 1
ATOM 847 N N . ASP A 1 106 ? -14.728 -13.551 22.146 1.00 72.38 106 ASP A N 1
ATOM 848 C CA . ASP A 1 106 ? -14.189 -12.526 23.037 1.00 72.38 106 ASP A CA 1
ATOM 849 C C . ASP A 1 106 ? -12.675 -12.359 22.827 1.00 72.38 106 ASP A C 1
ATOM 851 O O . ASP A 1 106 ? -12.193 -11.236 22.736 1.00 72.38 106 ASP A O 1
ATOM 855 N N . ASP A 1 107 ? -11.924 -13.451 22.637 1.00 75.12 107 ASP A N 1
ATOM 856 C CA . ASP A 1 107 ? -10.486 -13.397 22.337 1.00 75.12 107 ASP A CA 1
ATOM 857 C C . ASP A 1 107 ? -10.184 -12.745 20.975 1.00 75.12 107 ASP A C 1
ATOM 859 O O . ASP A 1 107 ? -9.222 -11.979 20.852 1.00 75.12 107 ASP A O 1
ATOM 863 N N . LEU A 1 108 ? -10.982 -13.044 19.941 1.00 67.75 108 LEU A N 1
ATOM 864 C CA . LEU A 1 108 ? -10.841 -12.441 18.610 1.00 67.75 108 LEU A CA 1
ATOM 865 C C . LEU A 1 108 ? -11.177 -10.946 18.634 1.00 67.75 108 LEU A C 1
ATOM 867 O O . LEU A 1 108 ? -10.414 -10.145 18.092 1.00 67.75 108 LEU A O 1
ATOM 871 N N . VAL A 1 109 ? -12.277 -10.580 19.295 1.00 73.94 109 VAL A N 1
ATOM 872 C CA . VAL A 1 109 ? -12.703 -9.188 19.480 1.00 73.94 109 VAL A CA 1
ATOM 873 C C . VAL A 1 109 ? -11.659 -8.422 20.286 1.00 73.94 109 VAL A C 1
ATOM 875 O O . VAL A 1 109 ? -11.212 -7.376 19.834 1.00 73.94 109 VAL A O 1
ATOM 878 N N . ARG A 1 110 ? -11.161 -8.979 21.396 1.00 77.00 110 ARG A N 1
ATOM 879 C CA . ARG A 1 110 ? -10.144 -8.332 22.234 1.00 77.00 110 ARG A CA 1
ATOM 880 C C . ARG A 1 110 ? -8.859 -8.037 21.465 1.00 77.00 110 ARG A C 1
ATOM 882 O O . ARG A 1 110 ? -8.340 -6.933 21.548 1.00 77.00 110 ARG A O 1
ATOM 889 N N . ARG A 1 111 ? -8.344 -9.000 20.689 1.00 71.38 111 ARG A N 1
ATOM 890 C CA . ARG A 1 111 ? -7.141 -8.779 19.857 1.00 71.38 111 ARG A CA 1
ATOM 891 C C . ARG A 1 111 ? -7.363 -7.703 18.796 1.00 71.38 111 ARG A C 1
ATOM 893 O O . ARG A 1 111 ? -6.420 -6.999 18.434 1.00 71.38 111 ARG A O 1
ATOM 900 N N . TRP A 1 112 ? -8.581 -7.613 18.265 1.00 62.53 112 TRP A N 1
ATOM 901 C CA . TRP A 1 112 ? -8.954 -6.583 17.304 1.00 62.53 112 TRP A CA 1
ATOM 902 C C . TRP A 1 112 ? -9.032 -5.206 17.973 1.00 62.53 112 TRP A C 1
ATOM 904 O O . TRP A 1 112 ? -8.370 -4.278 17.517 1.00 62.53 112 TRP A O 1
ATOM 914 N N . GLU A 1 113 ? -9.734 -5.096 19.100 1.00 70.69 113 GLU A N 1
ATOM 915 C CA . GLU A 1 113 ? -9.857 -3.868 19.893 1.00 70.69 113 GLU A CA 1
ATOM 916 C C . GLU A 1 113 ? -8.509 -3.371 20.420 1.00 70.69 113 GLU A C 1
ATOM 918 O O . GLU A 1 113 ? -8.250 -2.174 20.399 1.00 70.69 113 GLU A O 1
ATOM 923 N N . GLU A 1 114 ? -7.619 -4.268 20.846 1.00 75.62 114 GLU A N 1
ATOM 924 C CA . GLU A 1 114 ? -6.274 -3.914 21.304 1.00 75.62 114 GLU A CA 1
ATOM 925 C C . GLU A 1 114 ? -5.441 -3.308 20.164 1.00 75.62 114 GLU A C 1
ATOM 927 O O . GLU A 1 114 ? -4.802 -2.265 20.330 1.00 75.62 114 GLU A O 1
ATOM 932 N N . ARG A 1 115 ? -5.493 -3.920 18.972 1.00 66.81 115 ARG A N 1
ATOM 933 C CA . ARG A 1 115 ? -4.816 -3.408 17.773 1.00 66.81 115 ARG A CA 1
ATOM 934 C C . ARG A 1 115 ? -5.390 -2.058 17.340 1.00 66.81 115 ARG A C 1
ATOM 936 O O . ARG A 1 115 ? -4.621 -1.125 17.119 1.00 66.81 115 ARG A O 1
ATOM 943 N N . GLU A 1 116 ? -6.711 -1.938 17.246 1.00 69.56 116 GLU A N 1
ATOM 944 C CA . GLU A 1 116 ? -7.387 -0.685 16.884 1.00 69.56 116 GLU A CA 1
ATOM 945 C C . GLU A 1 116 ? -7.151 0.407 17.937 1.00 69.56 116 GLU A C 1
ATOM 947 O O . GLU A 1 116 ? -6.852 1.554 17.605 1.00 69.56 116 GLU A O 1
ATOM 952 N N . GLY A 1 117 ? -7.193 0.054 19.221 1.00 72.94 117 GLY A N 1
ATOM 953 C CA . GLY A 1 117 ? -6.875 0.932 20.346 1.00 72.94 117 GLY A CA 1
ATOM 954 C C . GLY A 1 117 ? -5.443 1.462 20.277 1.00 72.94 117 GLY A C 1
ATOM 955 O O . GLY A 1 117 ? -5.193 2.648 20.490 1.00 72.94 117 GLY A O 1
ATOM 956 N N . ARG A 1 118 ? -4.483 0.610 19.906 1.00 74.94 118 ARG A N 1
ATOM 957 C CA . ARG A 1 118 ? -3.091 1.020 19.690 1.00 74.94 118 ARG A CA 1
ATOM 958 C C . ARG A 1 118 ? -2.956 1.981 18.504 1.00 74.94 118 ARG A C 1
ATOM 960 O O . ARG A 1 118 ? -2.331 3.030 18.652 1.00 74.94 118 ARG A O 1
ATOM 967 N N . LEU A 1 119 ? -3.583 1.681 17.365 1.00 72.81 119 LEU A N 1
ATOM 968 C CA . LEU A 1 119 ? -3.550 2.543 16.172 1.00 72.81 119 LEU A CA 1
ATOM 969 C C . LEU A 1 119 ? -4.249 3.895 16.407 1.00 72.81 119 LEU A C 1
ATOM 971 O O . LEU A 1 119 ? -3.756 4.938 15.978 1.00 72.81 119 LEU A O 1
ATOM 975 N N . THR A 1 120 ? -5.374 3.909 17.124 1.00 71.94 120 THR A N 1
ATOM 976 C CA . THR A 1 120 ? -6.113 5.140 17.457 1.00 71.94 120 THR A CA 1
ATOM 977 C C . THR A 1 120 ? -5.339 6.041 18.412 1.00 71.94 120 THR A C 1
ATOM 979 O O . THR A 1 120 ? -5.267 7.245 18.164 1.00 71.94 120 THR A O 1
ATOM 982 N N . LYS A 1 121 ? -4.682 5.481 19.438 1.00 76.81 121 LYS A N 1
ATOM 983 C CA . LYS A 1 121 ? -3.765 6.236 20.310 1.00 76.81 121 LYS A CA 1
ATOM 984 C C . LYS A 1 121 ? -2.655 6.915 19.504 1.00 76.81 121 LYS A C 1
ATOM 986 O O . LYS A 1 121 ? -2.350 8.079 19.757 1.00 76.81 121 LYS A O 1
ATOM 991 N N . ILE A 1 122 ? -2.087 6.224 18.513 1.00 73.19 122 ILE A N 1
ATOM 992 C CA . ILE A 1 122 ? -1.056 6.788 17.626 1.00 73.19 122 ILE A CA 1
ATOM 993 C C . ILE A 1 122 ? -1.623 7.952 16.803 1.00 73.19 122 ILE A C 1
ATOM 995 O O . ILE A 1 122 ? -1.054 9.041 16.831 1.00 73.19 122 ILE A O 1
ATOM 999 N N . ARG A 1 123 ? -2.786 7.775 16.160 1.00 75.00 123 ARG A N 1
ATOM 1000 C CA . ARG A 1 123 ? -3.454 8.841 15.384 1.00 75.00 123 ARG A CA 1
ATOM 1001 C C . ARG A 1 123 ? -3.800 10.070 16.228 1.00 75.00 123 ARG A C 1
ATOM 1003 O O . ARG A 1 123 ? -3.643 11.200 15.776 1.00 75.00 123 ARG A O 1
ATOM 1010 N N . MET A 1 124 ? -4.275 9.872 17.459 1.00 73.00 124 MET A N 1
ATOM 1011 C CA . MET A 1 124 ? -4.591 10.979 18.371 1.00 73.00 124 MET A CA 1
ATOM 1012 C C . MET A 1 124 ? -3.333 11.748 18.787 1.00 73.00 124 MET A C 1
ATOM 1014 O O . MET A 1 124 ? -3.352 12.981 18.796 1.00 73.00 124 MET A O 1
ATOM 1018 N N . LYS A 1 125 ? -2.237 11.035 19.086 1.00 74.25 125 LYS A N 1
ATOM 1019 C CA . LYS A 1 125 ? -0.933 11.643 19.392 1.00 74.25 125 LYS A CA 1
ATOM 1020 C C . LYS A 1 125 ? -0.377 12.427 18.202 1.00 74.25 125 LYS A C 1
ATOM 1022 O O . LYS A 1 125 ? 0.127 13.528 18.386 1.00 74.25 125 LYS A O 1
ATOM 1027 N N . GLU A 1 126 ? -0.487 11.903 16.986 1.00 71.75 126 GLU A N 1
ATOM 1028 C CA . GLU A 1 126 ? -0.051 12.619 15.784 1.00 71.75 126 GLU A CA 1
ATOM 1029 C C . GLU A 1 126 ? -0.869 13.897 15.562 1.00 71.75 126 GLU A C 1
ATOM 1031 O O . GLU A 1 126 ? -0.294 14.974 15.420 1.00 71.75 126 GLU A O 1
ATOM 1036 N N . LYS A 1 127 ? -2.204 13.814 15.627 1.00 72.44 127 LYS A N 1
ATOM 1037 C CA . LYS A 1 127 ? -3.085 14.977 15.447 1.00 72.44 127 LYS A CA 1
ATOM 1038 C C . LYS A 1 127 ? -2.807 16.079 16.471 1.00 72.44 127 LYS A C 1
ATOM 1040 O O . LYS A 1 127 ? -2.827 17.259 16.120 1.00 72.44 127 LYS A O 1
ATOM 1045 N N . SER A 1 128 ? -2.537 15.719 17.728 1.00 70.94 128 SER A N 1
ATOM 1046 C CA . SER A 1 128 ? -2.182 16.705 18.754 1.00 70.94 128 SER A CA 1
ATOM 1047 C C . SER A 1 128 ? -0.817 17.345 18.476 1.00 70.94 128 SER A C 1
ATOM 1049 O O . SER A 1 128 ? -0.666 18.561 18.625 1.00 70.94 128 SER A O 1
ATOM 1051 N N . MET A 1 129 ? 0.163 16.575 17.990 1.00 68.69 129 MET A N 1
ATOM 1052 C CA . MET A 1 129 ? 1.453 17.112 17.548 1.00 68.69 129 MET A CA 1
ATOM 1053 C C . MET A 1 129 ? 1.318 18.026 16.325 1.00 68.69 129 MET A C 1
ATOM 1055 O O . MET A 1 129 ? 1.938 19.091 16.294 1.00 68.69 129 MET A O 1
ATOM 1059 N N . GLU A 1 130 ? 0.483 17.669 15.351 1.00 71.75 130 GLU A N 1
ATOM 1060 C CA . GLU A 1 130 ? 0.235 18.482 14.162 1.00 71.75 130 GLU A CA 1
ATOM 1061 C C . GLU A 1 130 ? -0.450 19.807 14.520 1.00 71.75 130 GLU A C 1
ATOM 1063 O O . GLU A 1 130 ? -0.028 20.866 14.049 1.00 71.75 130 GLU A O 1
ATOM 1068 N N . GLN A 1 131 ? -1.445 19.783 15.414 1.00 70.25 131 GLN A N 1
ATOM 1069 C CA . GLN A 1 131 ? -2.090 20.992 15.935 1.00 70.25 131 GLN A CA 1
ATOM 1070 C C . GLN A 1 131 ? -1.082 21.905 16.641 1.00 70.25 131 GLN A C 1
ATOM 1072 O O . GLN A 1 131 ? -1.028 23.102 16.352 1.00 70.25 131 GLN A O 1
ATOM 1077 N N . ARG A 1 132 ? -0.213 21.341 17.491 1.00 70.19 132 ARG A N 1
ATOM 1078 C CA . ARG A 1 132 ? 0.877 22.084 18.147 1.00 70.19 132 ARG A CA 1
ATOM 1079 C C . ARG A 1 132 ? 1.840 22.691 17.117 1.00 70.19 132 ARG A C 1
ATOM 1081 O O . ARG A 1 132 ? 2.199 23.867 17.215 1.00 70.19 132 ARG A O 1
ATOM 1088 N N . ALA A 1 133 ? 2.221 21.931 16.089 1.00 69.38 133 ALA A N 1
ATOM 1089 C CA . ALA A 1 133 ? 3.086 22.410 15.013 1.00 69.38 133 ALA A CA 1
ATOM 1090 C C . ALA A 1 133 ? 2.415 23.499 14.156 1.00 69.38 133 ALA A C 1
ATOM 1092 O O . ALA A 1 133 ? 3.077 24.448 13.737 1.00 69.38 133 ALA A O 1
ATOM 1093 N N . ALA A 1 134 ? 1.110 23.404 13.902 1.00 70.94 134 ALA A N 1
ATOM 1094 C CA . ALA A 1 134 ? 0.339 24.406 13.170 1.00 70.94 134 ALA A CA 1
ATOM 1095 C C . ALA A 1 134 ? 0.212 25.720 13.956 1.00 70.94 134 ALA A C 1
ATOM 1097 O O . ALA A 1 134 ? 0.438 26.788 13.386 1.00 70.94 134 ALA A O 1
ATOM 1098 N N . ILE A 1 135 ? -0.066 25.654 15.263 1.00 72.94 135 ILE A N 1
ATOM 1099 C CA . ILE A 1 135 ? -0.091 26.829 16.151 1.00 72.94 135 ILE A CA 1
ATOM 1100 C C . ILE A 1 135 ? 1.283 27.511 16.162 1.00 72.94 135 ILE A C 1
ATOM 1102 O O . ILE A 1 135 ? 1.381 28.727 15.988 1.00 72.94 135 ILE A O 1
ATOM 1106 N N . LYS A 1 136 ? 2.365 26.727 16.272 1.00 71.06 136 LYS A N 1
ATOM 1107 C CA . LYS A 1 136 ? 3.738 27.247 16.225 1.00 71.06 136 LYS A CA 1
ATOM 1108 C C . LYS A 1 136 ? 4.074 27.904 14.881 1.00 71.06 136 LYS A C 1
ATOM 1110 O O . LYS A 1 136 ? 4.673 28.976 14.872 1.00 71.06 136 LYS A O 1
ATOM 1115 N N . ARG A 1 137 ? 3.671 27.297 13.756 1.00 67.94 137 ARG A N 1
ATOM 1116 C CA . ARG A 1 137 ? 3.853 27.866 12.405 1.00 67.94 137 ARG A CA 1
ATOM 1117 C C . ARG A 1 137 ? 3.104 29.192 12.244 1.00 67.94 137 ARG A C 1
ATOM 1119 O O . ARG A 1 137 ? 3.717 30.172 11.837 1.00 67.94 137 ARG A O 1
ATOM 1126 N N . ARG A 1 138 ? 1.839 29.264 12.677 1.00 66.75 138 ARG A N 1
ATOM 1127 C CA . ARG A 1 138 ? 1.047 30.510 12.655 1.00 66.75 138 ARG A CA 1
ATOM 1128 C C . ARG A 1 138 ? 1.685 31.633 13.479 1.00 66.75 138 ARG A C 1
ATOM 1130 O O . ARG A 1 138 ? 1.706 32.774 13.028 1.00 66.75 138 ARG A O 1
ATOM 1137 N N . ARG A 1 139 ? 2.248 31.321 14.655 1.00 66.12 139 ARG A N 1
ATOM 1138 C CA . ARG A 1 139 ? 2.973 32.304 15.489 1.00 66.12 139 ARG A CA 1
ATOM 1139 C C . ARG A 1 139 ? 4.251 32.829 14.816 1.00 66.12 139 ARG A C 1
ATOM 1141 O O . ARG A 1 139 ? 4.595 33.990 15.008 1.00 66.12 139 ARG A O 1
ATOM 1148 N N . LEU A 1 140 ? 4.946 31.999 14.033 1.00 65.31 140 LEU A N 1
ATOM 1149 C CA . LEU A 1 140 ? 6.164 32.392 13.310 1.00 65.31 140 LEU A CA 1
ATOM 1150 C C . LEU A 1 140 ? 5.869 33.259 12.077 1.00 65.31 140 LEU A C 1
ATOM 1152 O O . LEU A 1 140 ? 6.646 34.160 11.774 1.00 65.31 140 LEU A O 1
ATOM 1156 N N . GLU A 1 141 ? 4.756 33.007 11.385 1.00 64.19 141 GLU A N 1
ATOM 1157 C CA . GLU A 1 141 ? 4.370 33.747 10.176 1.00 64.19 141 GLU A CA 1
ATOM 1158 C C . GLU A 1 141 ? 3.825 35.152 10.466 1.00 64.19 141 GLU A C 1
ATOM 1160 O O . GLU A 1 141 ? 3.915 36.022 9.601 1.00 64.19 141 GLU A O 1
ATOM 1165 N N . ASN A 1 142 ? 3.296 35.411 11.669 1.00 59.12 142 ASN A N 1
ATOM 1166 C CA . ASN A 1 142 ? 2.743 36.721 12.012 1.00 59.12 142 ASN A CA 1
ATOM 1167 C C . ASN A 1 142 ? 3.155 37.187 13.426 1.00 59.12 142 ASN A C 1
ATOM 1169 O O . ASN A 1 142 ? 2.355 37.144 14.364 1.00 59.12 142 ASN A O 1
ATOM 1173 N N . PRO A 1 143 ? 4.400 37.674 13.605 1.00 59.12 143 PRO A N 1
ATOM 1174 C CA . PRO A 1 143 ? 4.931 38.056 14.918 1.00 59.12 143 PRO A CA 1
ATOM 1175 C C . PRO A 1 143 ? 4.247 39.285 15.546 1.00 59.12 143 PRO A C 1
ATOM 1177 O O . PRO A 1 143 ? 4.492 39.587 16.713 1.00 59.12 143 PRO A O 1
ATOM 1180 N N . ASN A 1 144 ? 3.398 39.998 14.794 1.00 52.19 144 ASN A N 1
ATOM 1181 C CA . ASN A 1 144 ? 2.762 41.247 15.221 1.00 52.19 144 ASN A CA 1
ATOM 1182 C C . ASN A 1 144 ? 1.333 41.075 15.774 1.00 52.19 144 ASN A C 1
ATOM 1184 O O . ASN A 1 144 ? 0.661 42.063 16.049 1.00 52.19 144 ASN A O 1
ATOM 1188 N N . MET A 1 145 ? 0.863 39.839 15.980 1.00 54.47 145 MET A N 1
ATOM 1189 C CA . MET A 1 145 ? -0.416 39.557 16.649 1.00 54.47 145 MET A CA 1
ATOM 1190 C C . MET A 1 145 ? -0.260 39.485 18.183 1.00 54.47 145 MET A C 1
ATOM 1192 O O . MET A 1 145 ? -0.879 38.668 18.857 1.00 54.47 145 MET A O 1
ATOM 1196 N N . LYS A 1 146 ? 0.596 40.351 18.744 1.00 46.03 146 LYS A N 1
ATOM 1197 C CA . LYS A 1 146 ? 0.659 40.633 20.183 1.00 46.03 146 LYS A CA 1
ATOM 1198 C C . LYS A 1 146 ? -0.388 41.693 20.502 1.00 46.03 146 LYS A C 1
ATOM 1200 O O . LYS A 1 146 ? -0.105 42.883 20.407 1.00 46.03 146 LYS A O 1
ATOM 1205 N N . GLY A 1 147 ? -1.593 41.266 20.849 1.00 47.41 147 GLY A N 1
ATOM 1206 C CA . GLY A 1 147 ? -2.608 42.190 21.344 1.00 47.41 147 GLY A CA 1
ATOM 1207 C C . GLY A 1 147 ? -4.009 41.806 20.923 1.00 47.41 147 GLY A C 1
ATOM 1208 O O . GLY A 1 147 ? -4.607 42.476 20.091 1.00 47.41 147 GLY A O 1
ATOM 1209 N N . LEU A 1 148 ? -4.515 40.731 21.512 1.00 40.62 148 LEU A N 1
ATOM 1210 C CA . LEU A 1 148 ? -5.914 40.588 21.894 1.00 40.62 148 LEU A CA 1
ATOM 1211 C C . LEU A 1 148 ? -5.910 39.563 23.024 1.00 40.62 148 LEU A C 1
ATOM 1213 O O . LEU A 1 148 ? -5.785 38.364 22.800 1.00 40.62 148 LEU A O 1
ATOM 1217 N N . ASP A 1 149 ? -5.914 40.099 24.241 1.00 49.50 149 ASP A N 1
ATOM 1218 C CA . ASP A 1 149 ? -5.925 39.373 25.502 1.00 49.50 149 ASP A CA 1
ATOM 1219 C C . ASP A 1 149 ? -7.057 38.341 25.530 1.00 49.50 149 ASP A C 1
ATOM 1221 O O . ASP A 1 149 ? -8.232 38.708 25.643 1.00 49.50 149 ASP A O 1
ATOM 1225 N N . LYS A 1 150 ? -6.681 37.059 25.428 1.00 41.69 150 LYS A N 1
ATOM 1226 C CA . LYS A 1 150 ? -7.387 35.924 26.047 1.00 41.69 150 LYS A CA 1
ATOM 1227 C C . LYS A 1 150 ? -6.643 34.579 26.085 1.00 41.69 150 LYS A C 1
ATOM 1229 O O . LYS A 1 150 ? -7.219 33.636 26.605 1.00 41.69 150 LYS A O 1
ATOM 1234 N N . ASP A 1 151 ? -5.381 34.490 25.652 1.00 43.22 151 ASP A N 1
ATOM 1235 C CA . ASP A 1 151 ? -4.733 33.183 25.419 1.00 43.22 151 ASP A CA 1
ATOM 1236 C C . ASP A 1 151 ? -3.371 33.008 26.138 1.00 43.22 151 ASP A C 1
ATOM 1238 O O . ASP A 1 151 ? -2.464 32.366 25.610 1.00 43.22 151 ASP A O 1
ATOM 1242 N N . GLU A 1 152 ? -3.193 33.549 27.353 1.00 41.59 152 GLU A N 1
ATOM 1243 C CA . GLU A 1 152 ? -2.129 33.042 28.254 1.00 41.59 152 GLU A CA 1
ATOM 1244 C C . GLU A 1 152 ? -2.520 31.693 28.890 1.00 41.59 152 GLU A C 1
ATOM 1246 O O . GLU A 1 152 ? -1.651 30.945 29.335 1.00 41.59 152 GLU A O 1
ATOM 1251 N N . GLU A 1 153 ? -3.808 31.327 28.854 1.00 43.06 153 GLU A N 1
ATOM 1252 C CA . GLU A 1 153 ? -4.291 30.009 29.286 1.00 43.06 153 GLU A CA 1
ATOM 1253 C C . GLU A 1 153 ? -3.953 28.900 28.270 1.00 43.06 153 GLU A C 1
ATOM 1255 O O . GLU A 1 153 ? -3.696 27.769 28.674 1.00 43.06 153 GLU A O 1
ATOM 1260 N N . ASP A 1 154 ? -3.823 29.216 26.975 1.00 45.75 154 ASP A N 1
ATOM 1261 C CA . ASP A 1 154 ? -3.496 28.229 25.929 1.00 45.75 154 ASP A CA 1
ATOM 1262 C C . ASP A 1 154 ? -1.995 27.898 25.850 1.00 45.75 154 ASP A C 1
ATOM 1264 O O . ASP A 1 154 ? -1.606 26.823 25.387 1.00 45.75 154 ASP A O 1
ATOM 1268 N N . GLU A 1 155 ? -1.129 28.802 26.322 1.00 44.03 155 GLU A N 1
ATOM 1269 C CA . GLU A 1 155 ? 0.311 28.543 26.496 1.00 44.03 155 GLU A CA 1
ATOM 1270 C C . GLU A 1 155 ? 0.593 27.692 27.747 1.00 44.03 155 GLU A C 1
ATOM 1272 O O . GLU A 1 155 ? 1.649 27.066 27.857 1.00 44.03 155 GLU A O 1
ATOM 1277 N N . PHE A 1 156 ? -0.398 27.620 28.641 1.00 37.00 156 PHE A N 1
ATOM 1278 C CA . PHE A 1 156 ? -0.410 26.872 29.894 1.00 37.00 156 PHE A CA 1
ATOM 1279 C C . PHE A 1 156 ? -1.475 25.760 29.914 1.00 37.00 156 PHE A C 1
ATOM 1281 O O . PHE A 1 156 ? -1.888 25.321 30.990 1.00 37.00 156 PHE A O 1
ATOM 1288 N N . LEU A 1 157 ? -1.898 25.255 28.747 1.00 44.44 157 LEU A N 1
ATOM 1289 C CA . LEU A 1 157 ? -2.662 24.009 28.663 1.00 44.44 157 LEU A CA 1
ATOM 1290 C C . LEU A 1 157 ? -1.742 22.839 29.033 1.00 44.44 157 LEU A C 1
ATOM 1292 O O . LEU A 1 157 ? -1.134 22.180 28.187 1.00 44.44 157 LEU A O 1
ATOM 1296 N N . LEU A 1 158 ? -1.626 22.629 30.344 1.00 40.88 158 LEU A N 1
ATOM 1297 C CA . LEU A 1 158 ? -1.195 21.386 30.964 1.00 40.88 158 LEU A CA 1
ATOM 1298 C C . LEU A 1 158 ? -1.952 20.216 30.323 1.00 40.88 158 LEU A C 1
ATOM 1300 O O . LEU A 1 158 ? -3.152 20.309 30.058 1.00 40.88 158 LEU A O 1
ATOM 1304 N N . ASP A 1 159 ? -1.248 19.104 30.110 1.00 45.47 159 ASP A N 1
ATOM 1305 C CA . ASP A 1 159 ? -1.864 17.821 29.784 1.00 45.47 159 ASP A CA 1
ATOM 1306 C C . ASP A 1 159 ? -2.805 17.427 30.941 1.00 45.47 159 ASP A C 1
ATOM 1308 O O . ASP A 1 159 ? -2.360 16.895 31.953 1.00 45.47 159 ASP A O 1
ATOM 1312 N N . ASN A 1 160 ? -4.102 17.728 30.835 1.00 37.62 160 ASN A N 1
ATOM 1313 C CA . ASN A 1 160 ? -5.150 17.051 31.600 1.00 37.62 160 ASN A CA 1
ATOM 1314 C C . ASN A 1 160 ? -6.501 17.313 30.909 1.00 37.62 160 ASN A C 1
ATOM 1316 O O . ASN A 1 160 ? -6.891 18.460 30.731 1.00 37.62 160 ASN A O 1
ATOM 1320 N N . TRP A 1 161 ? -7.267 16.331 30.446 1.00 39.19 161 TRP A N 1
ATOM 1321 C CA . TRP A 1 161 ? -7.759 15.190 31.210 1.00 39.19 161 TRP A CA 1
ATOM 1322 C C . TRP A 1 161 ? -7.808 13.923 30.354 1.00 39.19 161 TRP A C 1
ATOM 1324 O O . TRP A 1 161 ? -8.571 13.842 29.390 1.00 39.19 161 TRP A O 1
ATOM 1334 N N . ASN A 1 162 ? -7.082 12.898 30.781 1.00 35.09 162 ASN A N 1
ATOM 1335 C CA . ASN A 1 162 ? -7.512 11.525 30.589 1.00 35.09 162 ASN A CA 1
ATOM 1336 C C . ASN A 1 162 ? -8.170 11.131 31.921 1.00 35.09 162 ASN A C 1
ATOM 1338 O O . ASN A 1 162 ? -7.489 11.018 32.936 1.00 35.09 162 ASN A O 1
ATOM 1342 N N . SER A 1 163 ? -9.500 11.015 31.971 1.00 39.44 163 SER A N 1
ATOM 1343 C CA . SER A 1 163 ? -10.267 10.798 33.217 1.00 39.44 163 SER A CA 1
ATOM 1344 C C . SER A 1 163 ? -10.071 9.411 33.858 1.00 39.44 163 SER A C 1
ATOM 1346 O O . SER A 1 163 ? -10.986 8.903 34.503 1.00 39.44 163 SER A O 1
ATOM 1348 N N . GLN A 1 164 ? -8.916 8.775 33.668 1.00 36.59 164 GLN A N 1
ATOM 1349 C CA . GLN A 1 164 ? -8.559 7.488 34.265 1.00 36.59 164 GLN A CA 1
ATOM 1350 C C . GLN A 1 164 ? -7.175 7.459 34.917 1.00 36.59 164 GLN A C 1
ATOM 1352 O O . GLN A 1 164 ? -6.886 6.492 35.612 1.00 36.59 164 GLN A O 1
ATOM 1357 N N . ASP A 1 165 ? -6.385 8.527 34.817 1.00 39.47 165 ASP A N 1
ATOM 1358 C CA . ASP A 1 165 ? -5.061 8.589 35.444 1.00 39.47 165 ASP A CA 1
ATOM 1359 C C . ASP A 1 165 ? -5.159 9.254 36.831 1.00 39.47 165 ASP A C 1
ATOM 1361 O O . ASP A 1 165 ? -4.545 10.283 37.113 1.00 39.47 165 ASP A O 1
ATOM 1365 N N . VAL A 1 166 ? -6.005 8.690 37.703 1.00 33.72 166 VAL A N 1
ATOM 1366 C CA . VAL A 1 166 ? -5.967 8.995 39.140 1.00 33.72 166 VAL A CA 1
ATOM 1367 C C . VAL A 1 166 ? -5.070 7.956 39.797 1.00 33.72 166 VAL A C 1
ATOM 1369 O O . VAL A 1 166 ? -5.543 6.927 40.273 1.00 33.72 166 VAL A O 1
ATOM 1372 N N . ASP A 1 167 ? -3.770 8.233 39.823 1.00 35.94 167 ASP A N 1
ATOM 1373 C CA . ASP A 1 167 ? -2.856 7.512 40.701 1.00 35.94 167 ASP A CA 1
ATOM 1374 C C . ASP A 1 167 ? -3.263 7.768 42.158 1.00 35.94 167 ASP A C 1
ATOM 1376 O O . ASP A 1 167 ? -3.320 8.909 42.628 1.00 35.94 167 ASP A O 1
ATOM 1380 N N . GLU A 1 168 ? -3.517 6.691 42.902 1.00 40.81 168 GLU A N 1
ATOM 1381 C CA . GLU A 1 168 ? -3.982 6.688 44.300 1.00 40.81 168 GLU A CA 1
ATOM 1382 C C . GLU A 1 168 ? -2.980 7.284 45.314 1.00 40.81 168 GLU A C 1
ATOM 1384 O O . GLU A 1 168 ? -3.209 7.235 46.519 1.00 40.81 168 GLU A O 1
ATOM 1389 N N . ASN A 1 169 ? -1.881 7.893 44.857 1.00 40.62 169 ASN A N 1
ATOM 1390 C CA . ASN A 1 169 ? -0.806 8.402 45.710 1.00 40.62 169 ASN A CA 1
ATOM 1391 C C . ASN A 1 169 ? -0.467 9.888 45.521 1.00 40.62 169 ASN A C 1
ATOM 1393 O O . ASN A 1 169 ? 0.627 10.316 45.888 1.00 40.62 169 ASN A O 1
ATOM 1397 N N . GLY A 1 170 ? -1.405 10.693 45.007 1.00 42.81 170 GLY A N 1
ATOM 1398 C CA . GLY A 1 170 ? -1.431 12.144 45.237 1.00 42.81 170 GLY A CA 1
ATOM 1399 C C . GLY A 1 170 ? -0.109 12.878 44.980 1.00 42.81 170 GLY A C 1
ATOM 1400 O O . GLY A 1 170 ? 0.273 13.740 45.774 1.00 42.81 170 GLY A O 1
ATOM 1401 N N . SER A 1 171 ? 0.610 12.540 43.904 1.00 41.50 171 SER A N 1
ATOM 1402 C CA . SER A 1 171 ? 1.850 13.235 43.556 1.00 41.50 171 SER A CA 1
ATOM 1403 C C . SER A 1 171 ? 1.570 14.354 42.557 1.00 41.50 171 SER A C 1
ATOM 1405 O O . SER A 1 171 ? 1.254 14.147 41.390 1.00 41.50 171 SER A O 1
ATOM 1407 N N . LEU A 1 172 ? 1.651 15.568 43.087 1.00 43.59 172 LEU A N 1
ATOM 1408 C CA . LEU A 1 172 ? 1.439 16.860 42.453 1.00 43.59 172 LEU A CA 1
ATOM 1409 C C . LEU A 1 172 ? 2.457 17.090 41.313 1.00 43.59 172 LEU A C 1
ATOM 1411 O O . LEU A 1 172 ? 3.555 17.600 41.541 1.00 43.59 172 LEU A O 1
ATOM 1415 N N . ALA A 1 173 ? 2.101 16.727 40.077 1.00 49.03 173 ALA A N 1
ATOM 1416 C CA . ALA A 1 173 ? 2.908 16.938 38.868 1.00 49.03 173 ALA A CA 1
ATOM 1417 C C . ALA A 1 173 ? 2.936 18.416 38.403 1.00 49.03 173 ALA A C 1
ATOM 1419 O O . ALA A 1 173 ? 2.741 18.722 37.230 1.00 49.03 173 ALA A O 1
ATOM 1420 N N . THR A 1 174 ? 3.183 19.353 39.322 1.00 49.09 174 THR A N 1
ATOM 1421 C CA . THR A 1 174 ? 3.039 20.805 39.094 1.00 49.09 174 THR A CA 1
ATOM 1422 C C . THR A 1 174 ? 4.372 21.552 39.155 1.00 49.09 174 THR A C 1
ATOM 1424 O O . THR A 1 174 ? 4.444 22.673 39.654 1.00 49.09 174 THR A O 1
ATOM 1427 N N . PHE A 1 175 ? 5.456 20.948 38.666 1.00 56.00 175 PHE A N 1
ATOM 1428 C CA . PHE A 1 175 ? 6.773 21.587 38.670 1.00 56.00 175 PHE A CA 1
ATOM 1429 C C . PHE A 1 175 ? 7.473 21.509 37.310 1.00 56.00 175 PHE A C 1
ATOM 1431 O O . PHE A 1 175 ? 7.336 20.530 36.580 1.00 56.00 175 PHE A O 1
ATOM 1438 N N . SER A 1 176 ? 8.243 22.555 36.988 1.00 60.44 176 SER A N 1
ATOM 1439 C CA . SER A 1 176 ? 9.072 22.634 35.778 1.00 60.44 176 SER A CA 1
ATOM 1440 C C . SER A 1 176 ? 10.090 21.486 35.734 1.00 60.44 176 SER A C 1
ATOM 1442 O O . SER A 1 176 ? 10.539 20.999 36.774 1.00 60.44 176 SER A O 1
ATOM 1444 N N . LYS A 1 177 ? 10.508 21.082 34.525 1.00 60.16 177 LYS A N 1
ATOM 1445 C CA . LYS A 1 177 ? 11.515 20.023 34.293 1.00 60.16 177 LYS A CA 1
ATOM 1446 C C . LYS A 1 177 ? 12.804 20.250 35.085 1.00 60.16 177 LYS A C 1
ATOM 1448 O O . LYS A 1 177 ? 13.441 19.304 35.535 1.00 60.16 177 LYS A O 1
ATOM 1453 N N . GLU A 1 178 ? 13.169 21.510 35.285 1.00 67.12 178 GLU A N 1
ATOM 1454 C CA . GLU A 1 178 ? 14.345 21.899 36.063 1.00 67.12 178 GLU A CA 1
ATOM 1455 C C . GLU A 1 178 ? 14.145 21.654 37.563 1.00 67.12 178 GLU A C 1
ATOM 1457 O O . GLU A 1 178 ? 15.054 21.184 38.246 1.00 67.12 178 GLU A O 1
ATOM 1462 N N . THR A 1 179 ? 12.942 21.918 38.078 1.00 68.06 179 THR A N 1
ATOM 1463 C CA . THR A 1 179 ? 12.600 21.697 39.486 1.00 68.06 179 THR A CA 1
ATOM 1464 C C . THR A 1 179 ? 12.441 20.209 39.781 1.00 68.06 179 THR A C 1
ATOM 1466 O O . THR A 1 179 ? 12.937 19.749 40.805 1.00 68.06 179 THR A O 1
ATOM 1469 N N . GLN A 1 180 ? 11.845 19.438 38.866 1.00 67.12 180 GLN A N 1
ATOM 1470 C CA . GLN A 1 180 ? 11.766 17.976 38.973 1.00 67.12 180 GLN A CA 1
ATOM 1471 C C . GLN A 1 180 ? 13.158 17.326 38.989 1.00 67.12 180 GLN A C 1
ATOM 1473 O O . GLN A 1 180 ? 13.425 16.487 39.845 1.00 67.12 180 GLN A O 1
ATOM 1478 N N . ALA A 1 181 ? 14.080 17.772 38.129 1.00 67.69 181 ALA A N 1
ATOM 1479 C CA . ALA A 1 181 ? 15.461 17.280 38.123 1.00 67.69 181 ALA A CA 1
ATOM 1480 C C . ALA A 1 181 ? 16.228 17.630 39.415 1.00 67.69 181 ALA A C 1
ATOM 1482 O O . ALA A 1 181 ? 17.099 16.879 39.862 1.00 67.69 181 ALA A O 1
ATOM 1483 N N . LEU A 1 182 ? 15.910 18.771 40.034 1.00 72.56 182 LEU A N 1
ATOM 1484 C CA . LEU A 1 182 ? 16.434 19.157 41.347 1.00 72.56 182 LEU A CA 1
ATOM 1485 C C . LEU A 1 182 ? 15.849 18.295 42.474 1.00 72.56 182 LEU A C 1
ATOM 1487 O O . LEU A 1 182 ? 16.604 17.828 43.322 1.00 72.56 182 LEU A O 1
ATOM 1491 N N . LEU A 1 183 ? 14.541 18.036 42.461 1.00 72.38 183 LEU A N 1
ATOM 1492 C CA . LEU A 1 183 ? 13.852 17.160 43.418 1.00 72.38 183 LEU A CA 1
ATOM 1493 C C . LEU A 1 183 ? 14.379 15.716 43.362 1.00 72.38 183 LEU A C 1
ATOM 1495 O O . LEU A 1 183 ? 14.584 15.094 44.406 1.00 72.38 183 LEU A O 1
ATOM 1499 N N . GLU A 1 184 ? 14.685 15.218 42.162 1.00 69.62 184 GLU A N 1
ATOM 1500 C CA . GLU A 1 184 ? 15.304 13.905 41.947 1.00 69.62 184 GLU A CA 1
ATOM 1501 C C . GLU A 1 184 ? 16.740 13.860 42.498 1.00 69.62 184 GLU A C 1
ATOM 1503 O O . GLU A 1 184 ? 17.099 12.935 43.226 1.00 69.62 184 GLU A O 1
ATOM 1508 N N . LYS A 1 185 ? 17.544 14.909 42.264 1.00 72.44 185 LYS A N 1
ATOM 1509 C CA . LYS A 1 185 ? 18.898 15.034 42.840 1.00 72.44 185 LYS A CA 1
ATOM 1510 C C . LYS A 1 185 ? 18.921 15.151 44.364 1.00 72.44 185 LYS A C 1
ATOM 1512 O O . LYS A 1 185 ? 19.915 14.772 44.978 1.00 72.44 185 LYS A O 1
ATOM 1517 N N . VAL A 1 186 ? 17.862 15.689 44.965 1.00 74.81 186 VAL A N 1
ATOM 1518 C CA . VAL A 1 186 ? 17.721 15.851 46.423 1.00 74.81 186 VAL A CA 1
ATOM 1519 C C . VAL A 1 186 ? 17.094 14.602 47.074 1.00 74.81 186 VAL A C 1
ATOM 1521 O O . VAL A 1 186 ? 16.941 14.544 48.290 1.00 74.81 186 VAL A O 1
ATOM 1524 N N . GLY A 1 187 ? 16.804 13.554 46.291 1.00 54.53 187 GLY A N 1
ATOM 1525 C CA . GLY A 1 187 ? 16.334 12.264 46.805 1.00 54.53 187 GLY A CA 1
ATOM 1526 C C . GLY A 1 187 ? 14.860 12.251 47.218 1.00 54.53 187 GLY A C 1
ATOM 1527 O O . GLY A 1 187 ? 14.448 11.363 47.957 1.00 54.53 187 GLY A O 1
ATOM 1528 N N . LEU A 1 188 ? 14.069 13.220 46.744 1.00 64.00 188 LEU A N 1
ATOM 1529 C CA . LEU A 1 188 ? 12.621 13.334 46.974 1.00 64.00 188 LEU A CA 1
ATOM 1530 C C . LEU A 1 188 ? 11.801 12.987 45.714 1.00 64.00 188 LEU A C 1
ATOM 1532 O O . LEU A 1 188 ? 10.628 13.341 45.615 1.00 64.00 188 LEU A O 1
ATOM 1536 N N . GLY A 1 189 ? 12.415 12.313 44.736 1.00 56.50 189 GLY A N 1
ATOM 1537 C CA . GLY A 1 189 ? 11.727 11.823 43.541 1.00 56.50 189 GLY A CA 1
ATOM 1538 C C . GLY A 1 189 ? 10.807 10.646 43.869 1.00 56.50 189 GLY A C 1
ATOM 1539 O O . GLY A 1 189 ? 11.204 9.735 44.597 1.00 56.50 189 GLY A O 1
ATOM 1540 N N . ALA A 1 190 ? 9.584 10.660 43.334 1.00 57.53 190 ALA A N 1
ATOM 1541 C CA . ALA A 1 190 ? 8.671 9.527 43.444 1.00 57.53 190 ALA A CA 1
ATOM 1542 C C . ALA A 1 190 ? 9.337 8.257 42.872 1.00 57.53 190 ALA A C 1
ATOM 1544 O O . ALA A 1 190 ? 10.006 8.338 41.835 1.00 57.53 190 ALA A O 1
ATOM 1545 N N . PRO A 1 191 ? 9.191 7.088 43.522 1.00 48.09 191 PRO A N 1
ATOM 1546 C CA . PRO A 1 191 ? 9.673 5.842 42.952 1.00 48.09 191 PRO A CA 1
ATOM 1547 C C . PRO A 1 191 ? 8.950 5.621 41.623 1.00 48.09 191 PRO A C 1
ATOM 1549 O O . PRO A 1 191 ? 7.724 5.574 41.592 1.00 48.09 191 PRO A O 1
ATOM 1552 N N . LYS A 1 192 ? 9.704 5.500 40.525 1.00 47.69 192 LYS A N 1
ATOM 1553 C CA . LYS A 1 192 ? 9.149 5.020 39.257 1.00 47.69 192 LYS A CA 1
ATOM 1554 C C . LYS A 1 192 ? 8.634 3.605 39.511 1.00 47.69 192 LYS A C 1
ATOM 1556 O O . LYS A 1 192 ? 9.441 2.682 39.631 1.00 47.69 192 LYS A O 1
ATOM 1561 N N . SER A 1 193 ? 7.322 3.440 39.647 1.00 41.81 193 SER A N 1
ATOM 1562 C CA . SER A 1 193 ? 6.683 2.140 39.498 1.00 41.81 193 SER A CA 1
ATOM 1563 C C . SER A 1 193 ? 6.987 1.685 38.078 1.00 41.81 193 SER A C 1
ATOM 1565 O O . SER A 1 193 ? 6.486 2.241 37.109 1.00 41.81 193 SER A O 1
ATOM 1567 N N . GLN A 1 194 ? 7.918 0.746 37.942 1.00 37.34 194 GLN A N 1
ATOM 1568 C CA . GLN A 1 194 ? 8.068 0.010 36.698 1.00 37.34 194 GLN A CA 1
ATOM 1569 C C . GLN A 1 194 ? 6.903 -0.968 36.649 1.00 37.34 194 GLN A C 1
ATOM 1571 O O . GLN A 1 194 ? 7.004 -2.078 37.174 1.00 37.34 194 GLN A O 1
ATOM 1576 N N . ASP A 1 195 ? 5.788 -0.536 36.068 1.00 38.91 195 ASP A N 1
ATOM 1577 C CA . ASP A 1 195 ? 4.792 -1.482 35.604 1.00 38.91 195 ASP A CA 1
ATOM 1578 C C . ASP A 1 195 ? 5.446 -2.358 34.520 1.00 38.91 195 ASP A C 1
ATOM 1580 O O . ASP A 1 195 ? 6.129 -1.848 33.627 1.00 38.91 195 ASP A O 1
ATOM 1584 N N . PRO A 1 196 ? 5.308 -3.693 34.581 1.00 43.03 196 PRO A N 1
ATOM 1585 C CA . PRO A 1 196 ? 5.982 -4.606 33.656 1.00 43.03 196 PRO A CA 1
ATOM 1586 C C . PRO A 1 196 ? 5.489 -4.515 32.196 1.00 43.03 196 PRO A C 1
ATOM 1588 O O . PRO A 1 196 ? 5.997 -5.257 31.358 1.00 43.03 196 PRO A O 1
ATOM 1591 N N . ASP A 1 197 ? 4.541 -3.621 31.888 1.00 44.78 197 ASP A N 1
ATOM 1592 C CA . ASP A 1 197 ? 4.025 -3.332 30.538 1.00 44.78 197 ASP A CA 1
ATOM 1593 C C . ASP A 1 197 ? 4.561 -2.000 29.950 1.00 44.78 197 ASP A C 1
ATOM 1595 O O . ASP A 1 197 ? 4.313 -1.679 28.792 1.00 44.78 197 ASP A O 1
ATOM 1599 N N . ASP A 1 198 ? 5.364 -1.244 30.712 1.00 47.12 198 ASP A N 1
ATOM 1600 C CA . ASP A 1 198 ? 5.908 0.074 30.327 1.00 47.12 198 ASP A CA 1
ATOM 1601 C C . ASP A 1 198 ? 7.292 0.010 29.648 1.00 47.12 198 ASP A C 1
ATOM 1603 O O . ASP A 1 198 ? 8.054 0.984 29.616 1.00 47.12 198 ASP A O 1
ATOM 1607 N N . SER A 1 199 ? 7.667 -1.133 29.064 1.00 56.06 199 SER A N 1
ATOM 1608 C CA . SER A 1 199 ? 8.813 -1.146 28.152 1.00 56.06 199 SER A CA 1
ATOM 1609 C C . SER A 1 199 ? 8.429 -0.403 26.872 1.00 56.06 199 SER A C 1
ATOM 1611 O O . SER A 1 199 ? 7.729 -0.957 26.021 1.00 56.06 199 SER A O 1
ATOM 1613 N N . GLU A 1 200 ? 8.883 0.849 26.743 1.00 56.94 200 GLU A N 1
ATOM 1614 C CA . GLU A 1 200 ? 8.831 1.629 25.501 1.00 56.94 200 GLU A CA 1
ATOM 1615 C C . GLU A 1 200 ? 9.133 0.709 24.301 1.00 56.94 200 GLU A C 1
ATOM 1617 O O . GLU A 1 200 ? 10.206 0.097 24.264 1.00 56.94 200 GLU A O 1
ATOM 1622 N N . PRO A 1 201 ? 8.199 0.558 23.341 1.00 65.00 201 PRO A N 1
ATOM 1623 C CA . PRO A 1 201 ? 8.383 -0.380 22.246 1.00 65.00 201 PRO A CA 1
ATOM 1624 C C . PRO A 1 201 ? 9.619 -0.004 21.429 1.00 65.00 201 PRO A C 1
ATOM 1626 O O . PRO A 1 201 ? 9.942 1.180 21.298 1.00 65.00 201 PRO A O 1
ATOM 1629 N N . ASP A 1 202 ? 10.279 -1.023 20.874 1.00 83.19 202 ASP A N 1
ATOM 1630 C CA . ASP A 1 202 ? 11.413 -0.878 19.956 1.00 83.19 202 ASP A CA 1
ATOM 1631 C C . ASP A 1 202 ? 11.102 0.184 18.883 1.00 83.19 202 ASP A C 1
ATOM 1633 O O . ASP A 1 202 ? 9.972 0.266 18.385 1.00 83.19 202 ASP A O 1
ATOM 1637 N N . ASP A 1 203 ? 12.082 1.008 18.523 1.00 85.62 203 ASP A N 1
ATOM 1638 C CA . ASP A 1 203 ? 11.911 2.087 17.551 1.00 85.62 203 ASP A CA 1
ATOM 1639 C C . ASP A 1 203 ? 11.493 1.547 16.172 1.00 85.62 203 ASP A C 1
ATOM 1641 O O . ASP A 1 203 ? 10.724 2.197 15.456 1.00 85.62 203 ASP A O 1
ATOM 1645 N N . GLU A 1 204 ? 11.879 0.312 15.828 1.00 83.50 204 GLU A N 1
ATOM 1646 C CA . GLU A 1 204 ? 11.363 -0.379 14.637 1.00 83.50 204 GLU A CA 1
ATOM 1647 C C . GLU A 1 204 ? 9.864 -0.706 14.751 1.00 83.50 204 GLU A C 1
ATOM 1649 O O . GLU A 1 204 ? 9.108 -0.549 13.788 1.00 83.50 204 GLU A O 1
ATOM 1654 N N . ILE A 1 205 ? 9.404 -1.109 15.939 1.00 85.31 205 ILE A N 1
ATOM 1655 C CA . ILE A 1 205 ? 7.986 -1.377 16.219 1.00 85.31 205 ILE A CA 1
ATOM 1656 C C . ILE A 1 205 ? 7.187 -0.073 16.171 1.00 85.31 205 ILE A C 1
ATOM 1658 O O . ILE A 1 205 ? 6.103 -0.039 15.585 1.00 85.31 205 ILE A O 1
ATOM 1662 N N . LYS A 1 206 ? 7.728 1.015 16.727 1.00 85.31 206 LYS A N 1
ATOM 1663 C CA . LYS A 1 206 ? 7.121 2.351 16.638 1.00 85.31 206 LYS A CA 1
ATOM 1664 C C . LYS A 1 206 ? 7.007 2.815 15.191 1.00 85.31 206 LYS A C 1
ATOM 1666 O O . LYS A 1 206 ? 5.955 3.326 14.803 1.00 85.31 206 LYS A O 1
ATOM 1671 N N . PHE A 1 207 ? 8.048 2.606 14.382 1.00 89.62 207 PHE A N 1
ATOM 1672 C CA . PHE A 1 207 ? 8.031 2.941 12.957 1.00 89.62 207 PHE A CA 1
ATOM 1673 C C . PHE A 1 207 ? 6.934 2.167 12.225 1.00 89.62 207 PHE A C 1
ATOM 1675 O O . PHE A 1 207 ? 6.133 2.761 11.505 1.00 89.62 207 PHE A O 1
ATOM 1682 N N . ARG A 1 208 ? 6.865 0.849 12.447 1.00 88.94 208 ARG A N 1
ATOM 1683 C CA . ARG A 1 208 ? 5.845 -0.028 11.866 1.00 88.94 208 ARG A CA 1
ATOM 1684 C C . ARG A 1 208 ? 4.435 0.432 12.214 1.00 88.94 208 ARG A C 1
ATOM 1686 O O . ARG A 1 208 ? 3.595 0.564 11.327 1.00 88.94 208 ARG A O 1
ATOM 1693 N N . ASP A 1 209 ? 4.171 0.654 13.497 1.00 87.12 209 ASP A N 1
ATOM 1694 C CA . ASP A 1 209 ? 2.833 0.999 13.966 1.00 87.12 209 ASP A CA 1
ATOM 1695 C C . ASP A 1 209 ? 2.415 2.390 13.471 1.00 87.12 209 ASP A C 1
ATOM 1697 O O . ASP A 1 209 ? 1.263 2.580 13.088 1.00 87.12 209 ASP A O 1
ATOM 1701 N N . THR A 1 210 ? 3.359 3.335 13.401 1.00 86.38 210 THR A N 1
ATOM 1702 C CA . THR A 1 210 ? 3.131 4.657 12.798 1.00 86.38 210 THR A CA 1
ATOM 1703 C C . THR A 1 210 ? 2.791 4.523 11.315 1.00 86.38 210 THR A C 1
ATOM 1705 O O . THR A 1 210 ? 1.762 5.034 10.884 1.00 86.38 210 THR A O 1
ATOM 1708 N N . ALA A 1 211 ? 3.576 3.756 10.548 1.00 87.62 211 ALA A N 1
ATOM 1709 C CA . ALA A 1 211 ? 3.336 3.551 9.119 1.00 87.62 211 ALA A CA 1
ATOM 1710 C C . ALA A 1 211 ? 1.959 2.925 8.825 1.00 87.62 211 ALA A C 1
ATOM 1712 O O . ALA A 1 211 ? 1.292 3.313 7.868 1.00 87.62 211 ALA A O 1
ATOM 1713 N N . LEU A 1 212 ? 1.502 1.987 9.659 1.00 86.88 212 LEU A N 1
ATOM 1714 C CA . LEU A 1 212 ? 0.181 1.366 9.513 1.00 86.88 212 LEU A CA 1
ATOM 1715 C C . LEU A 1 212 ? -0.965 2.280 9.978 1.00 86.88 212 LEU A C 1
ATOM 1717 O O . LEU A 1 212 ? -2.081 2.178 9.469 1.00 86.88 212 LEU A O 1
ATOM 1721 N N . ALA A 1 213 ? -0.715 3.169 10.940 1.00 85.44 213 ALA A N 1
ATOM 1722 C CA . ALA A 1 213 ? -1.733 4.058 11.484 1.00 85.44 213 ALA A CA 1
ATOM 1723 C C . ALA A 1 213 ? -2.014 5.262 10.576 1.00 85.44 213 ALA A C 1
ATOM 1725 O O . ALA A 1 213 ? -3.187 5.609 10.392 1.00 85.44 213 ALA A O 1
ATOM 1726 N N . THR A 1 214 ? -0.971 5.898 10.040 1.00 80.75 214 THR A N 1
ATOM 1727 C CA . THR A 1 214 ? -1.052 7.254 9.468 1.00 80.75 214 THR A CA 1
ATOM 1728 C C . THR A 1 214 ? -0.976 7.289 7.939 1.00 80.75 214 THR A C 1
ATOM 1730 O O . THR A 1 214 ? -1.187 8.344 7.354 1.00 80.75 214 THR A O 1
ATOM 1733 N N . LEU A 1 215 ? -0.778 6.134 7.284 1.00 82.31 215 LEU A N 1
ATOM 1734 C CA . LEU A 1 215 ? -0.642 5.998 5.822 1.00 82.31 215 LEU A CA 1
ATOM 1735 C C . LEU A 1 215 ? 0.344 7.024 5.204 1.00 82.31 215 LEU A C 1
ATOM 1737 O O . LEU A 1 215 ? -0.042 7.755 4.290 1.00 82.31 215 LEU A O 1
ATOM 1741 N N . PRO A 1 216 ? 1.599 7.091 5.689 1.00 85.00 216 PRO A N 1
ATOM 1742 C CA . PRO A 1 216 ? 2.582 8.070 5.229 1.00 85.00 216 PRO A CA 1
ATOM 1743 C C . PRO A 1 216 ? 3.035 7.810 3.785 1.00 85.00 216 PRO A C 1
ATOM 1745 O O . PRO A 1 216 ? 3.118 6.657 3.348 1.00 85.00 216 PRO A O 1
ATOM 1748 N N . ASP A 1 217 ? 3.391 8.876 3.064 1.00 90.56 217 ASP A N 1
ATOM 1749 C CA . ASP A 1 217 ? 4.121 8.770 1.797 1.00 90.56 217 ASP A CA 1
ATOM 1750 C C . ASP A 1 217 ? 5.623 8.476 2.018 1.00 90.56 217 ASP A C 1
ATOM 1752 O O . ASP A 1 217 ? 6.090 8.269 3.144 1.00 90.56 217 ASP A O 1
ATOM 1756 N N . ILE A 1 218 ? 6.411 8.388 0.941 1.00 90.62 218 ILE A N 1
ATOM 1757 C CA . ILE A 1 218 ? 7.833 8.020 1.055 1.00 90.62 218 ILE A CA 1
ATOM 1758 C C . ILE A 1 218 ? 8.659 9.112 1.759 1.00 90.62 218 ILE A C 1
ATOM 1760 O O . ILE A 1 218 ? 9.635 8.795 2.451 1.00 90.62 218 ILE A O 1
ATOM 1764 N N . GLU A 1 219 ? 8.277 10.379 1.612 1.00 92.06 219 GLU A N 1
ATOM 1765 C CA . GLU A 1 219 ? 8.898 11.530 2.259 1.00 92.06 219 GLU A CA 1
ATOM 1766 C C . GLU A 1 219 ? 8.571 11.573 3.757 1.00 92.06 219 GLU A C 1
ATOM 1768 O O . GLU A 1 219 ? 9.462 11.797 4.585 1.00 92.06 219 GLU A O 1
ATOM 1773 N N . ASP A 1 220 ? 7.327 11.290 4.122 1.00 91.06 220 ASP A N 1
ATOM 1774 C CA . ASP A 1 220 ? 6.854 11.184 5.497 1.00 91.06 220 ASP A CA 1
ATOM 1775 C C . ASP A 1 220 ? 7.526 10.007 6.206 1.00 91.06 220 ASP A C 1
ATOM 1777 O O . ASP A 1 220 ? 8.081 10.159 7.298 1.00 91.06 220 ASP A O 1
ATOM 1781 N N . MET A 1 221 ? 7.607 8.842 5.553 1.00 90.69 221 MET A N 1
ATOM 1782 C CA . MET A 1 221 ? 8.343 7.687 6.079 1.00 90.69 221 MET A CA 1
ATOM 1783 C C . MET A 1 221 ? 9.825 8.004 6.310 1.00 90.69 221 MET A C 1
ATOM 1785 O O . MET A 1 221 ? 10.423 7.527 7.279 1.00 90.69 221 MET A O 1
ATOM 1789 N N . HIS A 1 222 ? 10.435 8.828 5.454 1.00 93.25 222 HIS A N 1
ATOM 1790 C CA . HIS A 1 222 ? 11.802 9.291 5.668 1.00 93.25 222 HIS A CA 1
ATOM 1791 C C . HIS A 1 222 ? 11.924 10.160 6.930 1.00 93.25 222 HIS A C 1
ATOM 1793 O O . HIS A 1 222 ? 12.851 9.967 7.724 1.00 93.25 222 HIS A O 1
ATOM 1799 N N . GLN A 1 223 ? 10.982 11.078 7.156 1.00 91.69 223 GLN A N 1
ATOM 1800 C CA . GLN A 1 223 ? 10.956 11.932 8.349 1.00 91.69 223 GLN A CA 1
ATOM 1801 C C . GLN A 1 223 ? 10.718 11.134 9.637 1.00 91.69 223 GLN A C 1
ATOM 1803 O O . GLN A 1 223 ? 11.396 11.373 10.644 1.00 91.69 223 GLN A O 1
ATOM 1808 N N . VAL A 1 224 ? 9.814 10.151 9.601 1.00 89.44 224 VAL A N 1
ATOM 1809 C CA . VAL A 1 224 ? 9.549 9.248 10.730 1.00 89.44 224 VAL A CA 1
ATOM 1810 C C . VAL A 1 224 ? 10.805 8.450 11.071 1.00 89.44 224 VAL A C 1
ATOM 1812 O O . VAL A 1 224 ? 11.230 8.438 12.226 1.00 89.44 224 VAL A O 1
ATOM 1815 N N . GLY A 1 225 ? 11.473 7.862 10.074 1.00 92.12 225 GLY A N 1
ATOM 1816 C CA . GLY A 1 225 ? 12.707 7.110 10.313 1.00 92.12 225 GLY A CA 1
ATOM 1817 C C . GLY A 1 225 ? 13.849 7.986 10.826 1.00 92.12 225 GLY A C 1
ATOM 1818 O O . GLY A 1 225 ? 14.604 7.562 11.695 1.00 92.12 225 GLY A O 1
ATOM 1819 N N . LYS A 1 226 ? 13.936 9.246 10.383 1.00 92.62 226 LYS A N 1
ATOM 1820 C CA . LYS A 1 226 ? 14.905 10.213 10.920 1.00 92.62 226 LYS A CA 1
ATOM 1821 C C . LYS A 1 226 ? 14.629 10.559 12.385 1.00 92.62 226 LYS A C 1
ATOM 1823 O O . LYS A 1 226 ? 15.570 10.673 13.165 1.00 92.62 226 LYS A O 1
ATOM 1828 N N . THR A 1 227 ? 13.362 10.718 12.760 1.00 90.00 227 THR A N 1
ATOM 1829 C CA . THR A 1 227 ? 12.961 10.998 14.149 1.00 90.00 227 THR A CA 1
ATOM 1830 C C . THR A 1 227 ? 13.255 9.809 15.062 1.00 90.00 227 THR A C 1
ATOM 1832 O O . THR A 1 227 ? 13.795 9.996 16.147 1.00 90.00 227 THR A O 1
ATOM 1835 N N . LEU A 1 228 ? 12.966 8.594 14.591 1.00 89.88 228 LEU A N 1
ATOM 1836 C CA . LEU A 1 228 ? 13.164 7.342 15.327 1.00 89.88 228 LEU A CA 1
ATOM 1837 C C . LEU A 1 228 ? 14.575 6.744 15.168 1.00 89.88 228 LEU A C 1
ATOM 1839 O O . LEU A 1 228 ? 14.844 5.679 15.700 1.00 89.88 228 LEU A O 1
ATOM 1843 N N . GLN A 1 229 ? 15.478 7.399 14.426 1.00 92.44 229 GLN A N 1
ATOM 1844 C CA . GLN A 1 229 ? 16.838 6.913 14.130 1.00 92.44 229 GLN A CA 1
ATOM 1845 C C . GLN A 1 229 ? 16.895 5.498 13.512 1.00 92.44 229 GLN A C 1
ATOM 1847 O O . GLN A 1 229 ? 17.888 4.786 13.650 1.00 92.44 229 GLN A O 1
ATOM 1852 N N . VAL A 1 230 ? 15.863 5.113 12.757 1.00 92.62 230 VAL A N 1
ATOM 1853 C CA . VAL A 1 230 ? 15.787 3.833 12.037 1.00 92.62 230 VAL A CA 1
ATOM 1854 C C . VAL A 1 230 ? 15.894 4.041 10.531 1.00 92.62 230 VAL A C 1
ATOM 1856 O O . VAL A 1 230 ? 15.514 5.081 9.993 1.00 92.62 230 VAL A O 1
ATOM 1859 N N . CYS A 1 231 ? 16.387 3.031 9.811 1.00 92.00 231 CYS A N 1
ATOM 1860 C CA . CYS A 1 231 ? 16.415 3.066 8.351 1.00 92.00 231 CYS A CA 1
ATOM 1861 C C . CYS A 1 231 ? 14.997 2.832 7.788 1.00 92.00 231 CYS A C 1
ATOM 1863 O O . CYS A 1 231 ? 14.508 1.703 7.890 1.00 92.00 231 CYS A O 1
ATOM 1865 N N . PRO A 1 232 ? 14.359 3.814 7.114 1.00 91.75 232 PRO A N 1
ATOM 1866 C CA . PRO A 1 232 ? 12.992 3.656 6.601 1.00 91.75 232 PRO A CA 1
ATOM 1867 C C . PRO A 1 232 ? 12.849 2.481 5.625 1.00 91.75 232 PRO A C 1
ATOM 1869 O O . PRO A 1 232 ? 11.834 1.786 5.600 1.00 91.75 232 PRO A O 1
ATOM 1872 N N . TYR A 1 233 ? 13.895 2.221 4.833 1.00 89.25 233 TYR A N 1
ATOM 1873 C CA . TYR A 1 233 ? 13.910 1.146 3.843 1.00 89.25 233 TYR A CA 1
ATOM 1874 C C . TYR A 1 233 ? 13.817 -0.252 4.470 1.00 89.25 233 TYR A C 1
ATOM 1876 O O . TYR A 1 233 ? 13.129 -1.119 3.936 1.00 89.25 233 TYR A O 1
ATOM 1884 N N . TYR A 1 234 ? 14.503 -0.489 5.591 1.00 89.06 234 TYR A N 1
ATOM 1885 C CA . TYR A 1 234 ? 14.441 -1.779 6.281 1.00 89.06 234 TYR A CA 1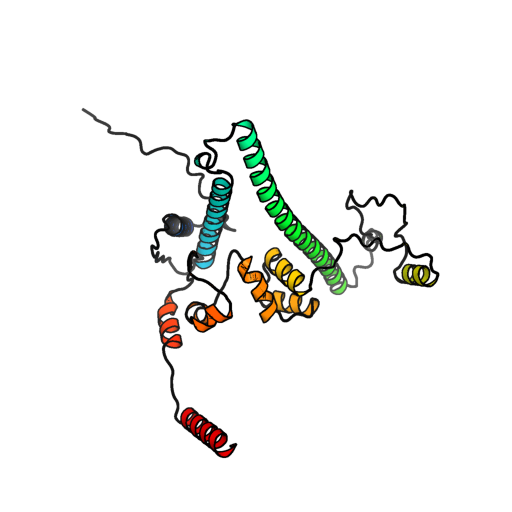
ATOM 1886 C C . TYR A 1 234 ? 13.248 -1.846 7.234 1.00 89.06 234 TYR A C 1
ATOM 1888 O O . TYR A 1 234 ? 12.534 -2.846 7.230 1.00 89.06 234 TYR A O 1
ATOM 1896 N N . ALA A 1 235 ? 12.973 -0.763 7.967 1.00 89.31 235 ALA A N 1
ATOM 1897 C CA . ALA A 1 235 ? 11.875 -0.703 8.926 1.00 89.31 235 ALA A CA 1
ATOM 1898 C C . ALA A 1 235 ? 10.500 -0.878 8.254 1.00 89.31 235 ALA A C 1
ATOM 1900 O O . ALA A 1 235 ? 9.659 -1.611 8.766 1.00 89.31 235 ALA A O 1
ATOM 1901 N N . SER A 1 236 ? 10.285 -0.315 7.058 1.00 89.19 236 SER A N 1
ATOM 1902 C CA . SER A 1 236 ? 9.035 -0.487 6.290 1.00 89.19 236 SER A CA 1
ATOM 1903 C C . SER A 1 236 ? 8.703 -1.942 5.949 1.00 89.19 236 SER A C 1
ATOM 1905 O O . SER A 1 236 ? 7.531 -2.303 5.853 1.00 89.19 236 SER A O 1
ATOM 1907 N N . ARG A 1 237 ? 9.709 -2.819 5.837 1.00 88.88 237 ARG A N 1
ATOM 1908 C CA . ARG A 1 237 ? 9.493 -4.246 5.551 1.00 88.88 237 ARG A CA 1
ATOM 1909 C C . ARG A 1 237 ? 8.771 -4.960 6.686 1.00 88.88 237 ARG A C 1
ATOM 1911 O O . ARG A 1 237 ? 8.019 -5.896 6.438 1.00 88.88 237 ARG A O 1
ATOM 1918 N N . THR A 1 238 ? 8.958 -4.499 7.922 1.00 88.12 238 THR A N 1
ATOM 1919 C CA . THR A 1 238 ? 8.252 -5.041 9.092 1.00 88.12 238 THR A CA 1
ATOM 1920 C C . THR A 1 238 ? 6.755 -4.714 9.078 1.00 88.12 238 THR A C 1
ATOM 1922 O O . THR A 1 238 ? 5.978 -5.408 9.733 1.00 88.12 238 THR A O 1
ATOM 1925 N N . ALA A 1 239 ? 6.335 -3.699 8.310 1.00 87.81 239 ALA A N 1
ATOM 1926 C CA . ALA A 1 239 ? 4.934 -3.315 8.151 1.00 87.81 239 ALA A CA 1
ATOM 1927 C C . ALA A 1 239 ? 4.204 -4.142 7.084 1.00 87.81 239 ALA A C 1
ATOM 1929 O O . ALA A 1 239 ? 2.987 -4.277 7.165 1.00 87.81 239 ALA A O 1
ATOM 1930 N N . ILE A 1 240 ? 4.927 -4.759 6.139 1.00 88.81 240 ILE A N 1
ATOM 1931 C CA . ILE A 1 240 ? 4.349 -5.540 5.031 1.00 88.81 240 ILE A CA 1
ATOM 1932 C C . ILE A 1 240 ? 3.356 -6.618 5.510 1.00 88.81 240 ILE A C 1
ATOM 1934 O O . ILE A 1 240 ? 2.262 -6.671 4.956 1.00 88.81 240 ILE A O 1
ATOM 1938 N N . PRO A 1 241 ? 3.643 -7.443 6.542 1.00 86.56 241 PRO A N 1
ATOM 1939 C CA . PRO A 1 241 ? 2.696 -8.468 6.997 1.00 86.56 241 PRO A CA 1
ATOM 1940 C C . PRO A 1 241 ? 1.399 -7.911 7.602 1.00 86.56 241 PRO A C 1
ATOM 1942 O O . PRO A 1 241 ? 0.400 -8.623 7.656 1.00 86.56 241 PRO A O 1
ATOM 1945 N N . GLY A 1 242 ? 1.428 -6.674 8.107 1.00 84.06 242 GLY A N 1
ATOM 1946 C CA . GLY A 1 242 ? 0.263 -5.986 8.667 1.00 84.06 242 GLY A CA 1
ATOM 1947 C C . GLY A 1 242 ? -0.443 -5.064 7.671 1.00 84.06 242 GLY A C 1
ATOM 1948 O O . GLY A 1 242 ? -1.517 -4.557 7.986 1.00 84.06 242 GLY A O 1
ATOM 1949 N N . ALA A 1 243 ? 0.148 -4.837 6.496 1.00 88.75 243 ALA A N 1
ATOM 1950 C CA . ALA A 1 243 ? -0.393 -3.954 5.478 1.00 88.75 243 ALA A CA 1
ATOM 1951 C C . ALA A 1 243 ? -1.541 -4.633 4.726 1.00 88.75 243 ALA A C 1
ATOM 1953 O O . ALA A 1 243 ? -1.454 -5.786 4.311 1.00 88.75 243 ALA A O 1
ATOM 1954 N N . GLU A 1 244 ? -2.628 -3.893 4.530 1.00 88.88 244 GLU A N 1
ATOM 1955 C CA . GLU A 1 244 ? -3.802 -4.377 3.799 1.00 88.88 244 GLU A CA 1
ATOM 1956 C C . GLU A 1 244 ? -3.706 -4.074 2.300 1.00 88.88 244 GLU A C 1
ATOM 1958 O O . GLU A 1 244 ? -4.253 -4.800 1.474 1.00 88.88 244 GLU A O 1
ATOM 1963 N N . ILE A 1 245 ? -3.006 -2.990 1.959 1.00 91.06 245 ILE A N 1
ATOM 1964 C CA . ILE A 1 245 ? -2.770 -2.515 0.599 1.00 91.06 245 ILE A CA 1
ATOM 1965 C C . ILE A 1 245 ? -1.282 -2.202 0.487 1.00 91.06 245 ILE A C 1
ATOM 1967 O O . ILE A 1 245 ? -0.720 -1.524 1.346 1.00 91.06 245 ILE A O 1
ATOM 1971 N N . ILE A 1 246 ? -0.649 -2.691 -0.578 1.00 91.50 246 ILE A N 1
ATOM 1972 C CA . ILE A 1 246 ? 0.763 -2.438 -0.865 1.00 91.50 246 ILE A CA 1
ATOM 1973 C C . ILE A 1 246 ? 0.851 -1.826 -2.258 1.00 91.50 246 ILE A C 1
ATOM 1975 O O . ILE A 1 246 ? 0.454 -2.445 -3.246 1.00 91.50 246 ILE A O 1
ATOM 1979 N N . THR A 1 247 ? 1.381 -0.610 -2.340 1.00 91.62 247 THR A N 1
ATOM 1980 C CA . THR A 1 247 ? 1.640 0.075 -3.606 1.00 91.62 247 THR A CA 1
ATOM 1981 C C . THR A 1 247 ? 3.044 -0.270 -4.096 1.00 91.62 247 THR A C 1
ATOM 1983 O O . THR A 1 247 ? 4.023 -0.183 -3.356 1.00 91.62 247 THR A O 1
ATOM 1986 N N . LEU A 1 248 ? 3.153 -0.722 -5.348 1.00 91.06 248 LEU A N 1
ATOM 1987 C CA . LEU A 1 248 ? 4.414 -1.181 -5.933 1.00 91.06 248 LEU A CA 1
ATOM 1988 C C . LEU A 1 248 ? 4.555 -0.671 -7.371 1.00 91.06 248 LEU A C 1
ATOM 1990 O O . LEU A 1 248 ? 3.589 -0.722 -8.132 1.00 91.06 248 LEU A O 1
ATOM 1994 N N . PRO A 1 249 ? 5.759 -0.253 -7.791 1.00 91.50 249 PRO A N 1
ATOM 1995 C CA . PRO A 1 249 ? 6.047 -0.001 -9.193 1.00 91.50 249 PRO A CA 1
ATOM 1996 C C . PRO A 1 249 ? 6.177 -1.324 -9.968 1.00 91.50 249 PRO A C 1
ATOM 1998 O O . PRO A 1 249 ? 6.562 -2.359 -9.410 1.00 91.50 249 PRO A O 1
ATOM 2001 N N . TYR A 1 250 ? 5.941 -1.283 -11.284 1.00 91.88 250 TYR A N 1
ATOM 2002 C CA . TYR A 1 250 ? 5.978 -2.474 -12.146 1.00 91.88 250 TYR A CA 1
ATOM 2003 C C . TYR A 1 250 ? 7.249 -3.326 -12.016 1.00 91.88 250 TYR A C 1
ATOM 2005 O O . TYR A 1 250 ? 7.110 -4.545 -11.932 1.00 91.88 250 TYR A O 1
ATOM 2013 N N . PRO A 1 251 ? 8.478 -2.772 -11.945 1.00 89.69 251 PRO A N 1
ATOM 2014 C CA . PRO A 1 251 ? 9.675 -3.606 -11.856 1.00 89.69 251 PRO A CA 1
ATOM 2015 C C . PRO A 1 251 ? 9.702 -4.484 -10.602 1.00 89.69 251 PRO A C 1
ATOM 2017 O O . PRO A 1 251 ? 10.066 -5.653 -10.693 1.00 89.69 251 PRO A O 1
ATOM 2020 N N . LEU A 1 252 ? 9.262 -3.955 -9.453 1.00 90.94 252 LEU A N 1
ATOM 2021 C CA . LEU A 1 252 ? 9.214 -4.715 -8.199 1.00 90.94 252 LEU A CA 1
ATOM 2022 C C . LEU A 1 252 ? 8.116 -5.780 -8.228 1.00 90.94 252 LEU A C 1
ATOM 2024 O O . LEU A 1 252 ? 8.304 -6.858 -7.672 1.00 90.94 252 LEU A O 1
ATOM 2028 N N . LEU A 1 253 ? 7.000 -5.506 -8.911 1.00 91.62 253 LEU A N 1
ATOM 2029 C CA . LEU A 1 253 ? 5.934 -6.484 -9.110 1.00 91.62 253 LEU A CA 1
ATOM 2030 C C . LEU A 1 253 ? 6.342 -7.591 -10.091 1.00 91.62 253 LEU A C 1
ATOM 2032 O O . LEU A 1 253 ? 6.015 -8.747 -9.853 1.00 91.62 253 LEU A O 1
ATOM 2036 N N . LEU A 1 254 ? 7.053 -7.278 -11.177 1.00 90.88 254 LEU A N 1
ATOM 2037 C CA . LEU A 1 254 ? 7.385 -8.232 -12.244 1.00 90.88 254 LEU A CA 1
ATOM 2038 C C . L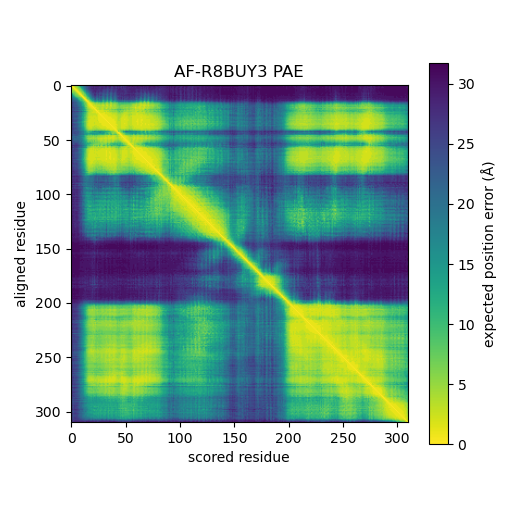EU A 1 254 ? 8.620 -9.086 -11.912 1.00 90.88 254 LEU A C 1
ATOM 2040 O O . LEU A 1 254 ? 8.636 -10.289 -12.190 1.00 90.88 254 LEU A O 1
ATOM 2044 N N . GLN A 1 255 ? 9.635 -8.512 -11.261 1.00 90.69 255 GLN A N 1
ATOM 2045 C CA . GLN A 1 255 ? 10.866 -9.224 -10.908 1.00 90.69 255 GLN A CA 1
ATOM 2046 C C . GLN A 1 255 ? 10.675 -10.130 -9.689 1.00 90.69 255 GLN A C 1
ATOM 2048 O O . GLN A 1 255 ? 10.510 -9.662 -8.565 1.00 90.69 255 GLN A O 1
ATOM 2053 N N . LYS A 1 256 ? 10.785 -11.450 -9.891 1.00 90.44 256 LYS A N 1
ATOM 2054 C CA . LYS A 1 256 ? 10.660 -12.433 -8.801 1.00 90.44 256 LYS A CA 1
ATOM 2055 C C . LYS A 1 256 ? 11.677 -12.203 -7.678 1.00 90.44 256 LYS A C 1
ATOM 2057 O O . LYS A 1 256 ? 11.295 -12.188 -6.517 1.00 90.44 256 LYS A O 1
ATOM 2062 N N . SER A 1 257 ? 12.940 -11.954 -8.020 1.00 91.06 257 SER A N 1
ATOM 2063 C CA . SER A 1 257 ? 13.999 -11.692 -7.036 1.00 91.06 257 SER A CA 1
ATOM 2064 C C . SER A 1 257 ? 13.705 -10.475 -6.155 1.00 91.06 257 SER A C 1
ATOM 2066 O O . SER A 1 257 ? 14.000 -10.500 -4.963 1.00 91.06 257 SER A O 1
ATOM 2068 N N . ALA A 1 258 ? 13.106 -9.424 -6.723 1.00 90.44 258 ALA A N 1
ATOM 2069 C CA . ALA A 1 258 ? 12.723 -8.230 -5.982 1.00 90.44 258 ALA A CA 1
ATOM 2070 C C . ALA A 1 258 ? 11.559 -8.513 -5.021 1.00 90.44 258 ALA A C 1
ATOM 2072 O O . ALA A 1 258 ? 11.617 -8.104 -3.861 1.00 90.44 258 ALA A O 1
ATOM 2073 N N . ARG A 1 259 ? 10.544 -9.267 -5.471 1.00 91.69 259 ARG A N 1
ATOM 2074 C CA . ARG A 1 259 ? 9.432 -9.706 -4.611 1.00 91.69 259 ARG A CA 1
ATOM 2075 C C . ARG A 1 259 ? 9.918 -10.553 -3.441 1.00 91.69 259 ARG A C 1
ATOM 2077 O O . ARG A 1 259 ? 9.553 -10.270 -2.303 1.00 91.69 259 ARG A O 1
ATOM 2084 N N . ASP A 1 260 ? 10.781 -11.530 -3.713 1.00 90.50 260 ASP A N 1
ATOM 2085 C CA . ASP A 1 260 ? 11.337 -12.425 -2.695 1.00 90.50 260 ASP A CA 1
ATOM 2086 C C . ASP A 1 260 ? 12.170 -11.636 -1.667 1.00 90.50 260 ASP A C 1
ATOM 2088 O O . ASP A 1 260 ? 12.040 -11.849 -0.463 1.00 90.50 260 ASP A O 1
ATOM 2092 N N . ALA A 1 261 ? 12.962 -10.656 -2.119 1.00 88.69 261 ALA A N 1
ATOM 2093 C CA . ALA A 1 261 ? 13.762 -9.796 -1.243 1.00 88.69 261 ALA A CA 1
ATOM 2094 C C . ALA A 1 261 ? 12.926 -8.856 -0.354 1.00 88.69 261 ALA A C 1
ATOM 2096 O O . ALA A 1 261 ? 13.408 -8.433 0.702 1.00 88.69 261 ALA A O 1
ATOM 2097 N N . LEU A 1 262 ? 11.709 -8.507 -0.782 1.00 87.06 262 LEU A N 1
ATOM 2098 C CA . LEU A 1 262 ? 10.753 -7.690 -0.028 1.00 87.06 262 LEU A CA 1
ATOM 2099 C C . LEU A 1 262 ? 9.756 -8.534 0.783 1.00 87.06 262 LEU A C 1
ATOM 2101 O O . LEU A 1 262 ? 9.047 -7.985 1.618 1.00 87.06 262 LEU A O 1
ATOM 2105 N N . GLY A 1 263 ? 9.703 -9.852 0.569 1.00 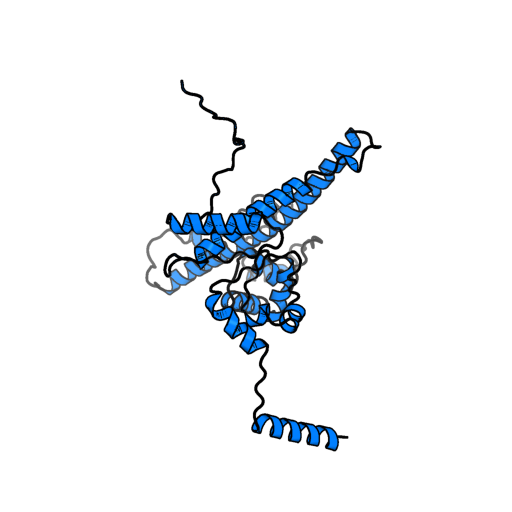86.81 263 GLY A N 1
ATOM 2106 C CA . GLY A 1 263 ? 8.749 -10.744 1.232 1.00 86.81 263 GLY A CA 1
ATOM 2107 C C . GLY A 1 263 ? 7.317 -10.651 0.690 1.00 86.81 263 GLY A C 1
ATOM 2108 O O . GLY A 1 263 ? 6.374 -11.013 1.390 1.00 86.81 263 GLY A O 1
ATOM 2109 N N . ILE A 1 264 ? 7.137 -10.173 -0.545 1.00 90.56 264 ILE A N 1
ATOM 2110 C CA . ILE A 1 264 ? 5.817 -9.981 -1.159 1.00 90.56 264 ILE A CA 1
ATOM 2111 C C . ILE A 1 264 ? 5.367 -11.287 -1.818 1.00 90.56 264 ILE A C 1
ATOM 2113 O O . ILE A 1 264 ? 5.932 -11.722 -2.823 1.00 90.56 264 ILE A O 1
ATOM 2117 N N . LYS A 1 265 ? 4.317 -11.904 -1.271 1.00 89.88 265 LYS A N 1
ATOM 2118 C CA . LYS A 1 265 ? 3.677 -13.099 -1.840 1.00 89.88 265 LYS A CA 1
ATOM 2119 C C . LYS A 1 265 ? 2.497 -12.682 -2.713 1.00 89.88 265 LYS A C 1
ATOM 2121 O O . LYS A 1 265 ? 1.721 -11.826 -2.312 1.00 89.88 265 LYS A O 1
ATOM 2126 N N . LEU A 1 266 ? 2.354 -13.279 -3.895 1.00 89.31 266 LEU A N 1
ATOM 2127 C CA . LEU A 1 266 ? 1.206 -13.026 -4.784 1.00 89.31 266 LEU A CA 1
ATOM 2128 C C . LEU A 1 266 ? 0.084 -14.058 -4.603 1.00 89.31 266 LEU A C 1
ATOM 2130 O O . LEU A 1 266 ? -1.057 -13.803 -4.964 1.00 89.31 266 LEU A O 1
ATOM 2134 N N . GLU A 1 267 ? 0.402 -15.223 -4.042 1.00 88.38 267 GLU A N 1
ATOM 2135 C CA . GLU A 1 267 ? -0.568 -16.288 -3.791 1.00 88.38 267 GLU A CA 1
ATOM 2136 C C . GLU A 1 267 ? -1.606 -15.843 -2.755 1.00 88.38 267 GLU A C 1
ATOM 2138 O O . GLU A 1 267 ? -1.248 -15.340 -1.691 1.00 88.38 267 GLU A O 1
ATOM 2143 N N . GLY A 1 268 ? -2.890 -16.024 -3.077 1.00 86.06 268 GLY A N 1
ATOM 2144 C CA . GLY A 1 268 ? -4.006 -15.613 -2.219 1.00 86.06 268 GLY A CA 1
ATOM 2145 C C . GLY A 1 268 ? -4.257 -14.102 -2.163 1.00 86.06 268 GLY A C 1
ATOM 2146 O O . GLY A 1 268 ? -5.152 -13.678 -1.438 1.00 86.06 268 GLY A O 1
ATOM 2147 N N . ASN A 1 269 ? -3.505 -13.300 -2.925 1.00 89.06 269 ASN A N 1
ATOM 2148 C CA . ASN A 1 269 ? -3.642 -11.847 -2.974 1.00 89.06 269 ASN A CA 1
ATOM 2149 C C . ASN A 1 269 ? -4.218 -11.381 -4.315 1.00 89.06 269 ASN A C 1
ATOM 2151 O O . ASN A 1 269 ? -3.974 -11.976 -5.365 1.00 89.06 269 ASN A O 1
ATOM 2155 N N . VAL A 1 270 ? -4.951 -10.270 -4.278 1.00 90.69 270 VAL A N 1
ATOM 2156 C CA . VAL A 1 270 ? -5.443 -9.587 -5.478 1.00 90.69 270 VAL A CA 1
ATOM 2157 C C . VAL A 1 270 ? -4.363 -8.638 -5.988 1.00 90.69 270 VAL A C 1
ATOM 2159 O O . VAL A 1 270 ? -3.837 -7.822 -5.233 1.00 90.69 270 VAL A O 1
ATOM 2162 N N . VAL A 1 271 ? -4.058 -8.718 -7.282 1.00 92.44 271 VAL A N 1
ATOM 2163 C CA . VAL A 1 271 ? -3.132 -7.798 -7.952 1.00 92.44 271 VAL A CA 1
ATOM 2164 C C . VAL A 1 271 ? -3.929 -6.866 -8.849 1.00 92.44 271 VAL A C 1
ATOM 2166 O O . VAL A 1 271 ? -4.589 -7.310 -9.785 1.00 92.44 271 VAL A O 1
ATOM 2169 N N . ILE A 1 272 ? -3.841 -5.568 -8.571 1.00 92.69 272 ILE A N 1
ATOM 2170 C CA . ILE A 1 272 ? -4.466 -4.517 -9.371 1.00 92.69 272 ILE A CA 1
ATOM 2171 C C . ILE A 1 272 ? -3.358 -3.748 -10.083 1.00 92.69 272 ILE A C 1
ATOM 2173 O O . ILE A 1 272 ? -2.413 -3.281 -9.447 1.00 92.69 272 ILE A O 1
ATOM 2177 N N . ILE A 1 273 ? -3.472 -3.623 -11.404 1.00 92.75 273 ILE A N 1
ATOM 2178 C CA . ILE A 1 273 ? -2.520 -2.884 -12.233 1.00 92.75 273 ILE A CA 1
ATOM 2179 C C . ILE A 1 273 ? -3.229 -1.647 -12.767 1.00 92.75 273 ILE A C 1
ATOM 2181 O O . ILE A 1 273 ? -4.074 -1.746 -13.654 1.00 92.75 273 ILE A O 1
ATOM 2185 N N . ASP A 1 274 ? -2.879 -0.489 -12.216 1.00 91.81 274 ASP A N 1
ATOM 2186 C CA . ASP A 1 274 ? -3.338 0.795 -12.739 1.00 91.81 274 ASP A CA 1
ATOM 2187 C C . ASP A 1 274 ? -2.512 1.200 -13.969 1.00 91.81 274 ASP A C 1
ATOM 2189 O O . ASP A 1 274 ? -1.335 0.842 -14.076 1.00 91.81 274 ASP A O 1
ATOM 2193 N N . GLU A 1 275 ? -3.137 1.922 -14.899 1.00 88.06 275 GLU A N 1
ATOM 2194 C CA . GLU A 1 275 ? -2.528 2.412 -16.146 1.00 88.06 275 GLU A CA 1
ATOM 2195 C C . GLU A 1 275 ? -1.755 1.342 -16.942 1.00 88.06 275 GLU A C 1
ATOM 2197 O O . GLU A 1 275 ? -0.692 1.590 -17.517 1.00 88.06 275 GLU A O 1
ATOM 2202 N N . ALA A 1 2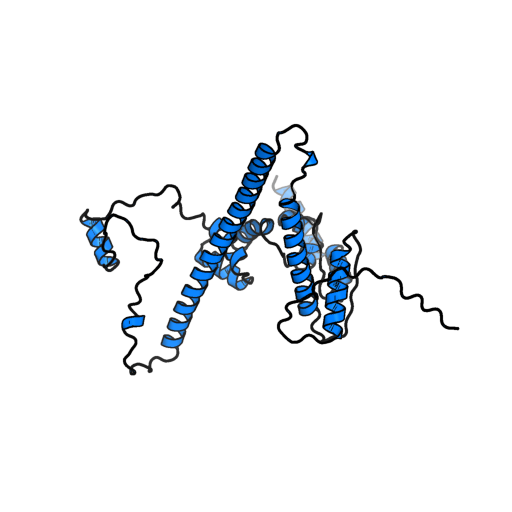76 ? -2.324 0.134 -17.022 1.00 87.19 276 ALA A N 1
ATOM 2203 C CA . ALA A 1 276 ? -1.704 -1.054 -17.613 1.00 87.19 276 ALA A CA 1
ATOM 2204 C C . ALA A 1 276 ? -1.363 -0.952 -19.117 1.00 87.19 276 ALA A C 1
ATOM 2206 O O . ALA A 1 276 ? -0.853 -1.913 -19.689 1.00 87.19 276 ALA A O 1
ATOM 2207 N N . HIS A 1 277 ? -1.577 0.194 -19.768 1.00 87.06 277 HIS A N 1
ATOM 2208 C CA . HIS A 1 277 ? -1.185 0.412 -21.161 1.00 87.06 277 HIS A CA 1
ATOM 2209 C C . HIS A 1 277 ? 0.337 0.271 -21.378 1.00 87.06 277 HIS A C 1
ATOM 2211 O O . HIS A 1 277 ? 0.758 -0.142 -22.454 1.00 87.06 277 HIS A O 1
ATOM 2217 N N . ASN A 1 278 ? 1.158 0.516 -20.346 1.00 85.88 278 ASN A N 1
ATOM 2218 C CA . ASN A 1 278 ? 2.625 0.391 -20.406 1.00 85.88 278 ASN A CA 1
ATOM 2219 C C . ASN A 1 278 ? 3.168 -0.967 -19.925 1.00 85.88 278 ASN A C 1
ATOM 2221 O O . ASN A 1 278 ? 4.384 -1.148 -19.804 1.00 85.88 278 ASN A O 1
ATOM 2225 N N . ILE A 1 279 ? 2.303 -1.932 -19.599 1.00 89.31 279 ILE A N 1
ATOM 2226 C CA . ILE A 1 279 ? 2.753 -3.186 -18.979 1.00 89.31 279 ILE A CA 1
ATOM 2227 C C . ILE A 1 279 ? 3.649 -4.011 -19.909 1.00 89.31 279 ILE A C 1
ATOM 2229 O O . ILE A 1 279 ? 4.615 -4.622 -19.454 1.00 89.31 279 ILE A O 1
ATOM 2233 N N . MET A 1 280 ? 3.370 -3.996 -21.214 1.00 87.88 280 MET A N 1
ATOM 2234 C CA . MET A 1 280 ? 4.129 -4.760 -22.208 1.00 87.88 280 MET A CA 1
ATOM 2235 C C . MET A 1 280 ? 5.581 -4.283 -22.287 1.00 87.88 280 MET A C 1
ATOM 2237 O O . MET A 1 280 ? 6.504 -5.099 -22.253 1.00 87.88 28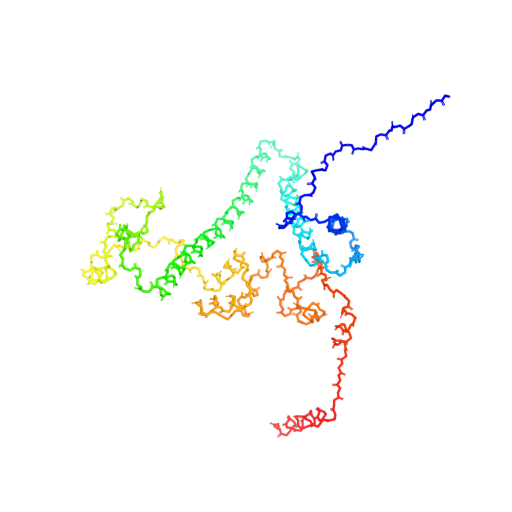0 MET A O 1
ATOM 2241 N N . ASP A 1 281 ? 5.786 -2.966 -22.293 1.00 89.25 281 ASP A N 1
ATOM 2242 C CA . ASP A 1 281 ? 7.120 -2.366 -22.292 1.00 89.25 281 ASP A CA 1
ATOM 2243 C C . ASP A 1 281 ? 7.860 -2.664 -20.984 1.00 89.25 281 ASP A C 1
ATOM 2245 O O . ASP A 1 281 ? 9.054 -2.974 -20.987 1.00 89.25 281 ASP A O 1
ATOM 2249 N N . ALA A 1 282 ? 7.155 -2.636 -19.850 1.00 88.12 282 ALA A N 1
ATOM 2250 C CA . ALA A 1 282 ? 7.735 -2.983 -18.558 1.00 88.12 282 ALA A CA 1
ATOM 2251 C C . ALA A 1 282 ? 8.201 -4.448 -18.503 1.00 88.12 282 ALA A C 1
ATOM 2253 O O . ALA A 1 282 ? 9.299 -4.726 -18.015 1.00 88.12 282 ALA A O 1
ATOM 2254 N N . VAL A 1 283 ? 7.412 -5.380 -19.046 1.00 89.62 283 VAL A N 1
ATOM 2255 C CA . VAL A 1 283 ? 7.784 -6.800 -19.142 1.00 89.62 283 VAL A CA 1
ATOM 2256 C C . VAL A 1 283 ? 8.999 -6.985 -20.049 1.00 89.62 283 VAL A C 1
ATOM 2258 O O . VAL A 1 283 ? 9.944 -7.678 -19.665 1.00 89.62 283 VAL A O 1
ATOM 2261 N N . ALA A 1 284 ? 9.016 -6.331 -21.213 1.00 88.62 284 ALA A N 1
ATOM 2262 C CA . ALA A 1 284 ? 10.150 -6.384 -22.130 1.00 88.62 284 ALA A CA 1
ATOM 2263 C C . ALA A 1 284 ? 11.439 -5.886 -21.455 1.00 88.62 284 ALA A C 1
ATOM 2265 O O . ALA A 1 284 ? 12.457 -6.575 -21.481 1.00 88.62 284 ALA A O 1
ATOM 2266 N N . ASN A 1 285 ? 11.386 -4.748 -20.763 1.00 86.69 285 ASN A N 1
ATOM 2267 C CA . ASN A 1 285 ? 12.545 -4.172 -20.078 1.00 86.69 285 ASN A CA 1
ATOM 2268 C C . ASN A 1 285 ? 13.082 -5.044 -18.934 1.00 86.69 285 ASN A C 1
ATOM 2270 O O . ASN A 1 285 ? 14.282 -5.045 -18.676 1.00 86.69 285 ASN A O 1
ATOM 2274 N N . VAL A 1 286 ? 12.217 -5.794 -18.247 1.00 86.12 286 VAL A N 1
ATOM 2275 C CA . VAL A 1 286 ? 12.639 -6.719 -17.185 1.00 86.12 286 VAL A CA 1
ATOM 2276 C C . VAL A 1 286 ? 13.267 -7.995 -17.757 1.00 86.12 286 VAL A C 1
ATOM 2278 O O . VAL A 1 286 ? 14.178 -8.554 -17.144 1.00 86.12 286 VAL A O 1
ATOM 2281 N N . ALA A 1 287 ? 12.794 -8.462 -18.914 1.00 84.19 287 ALA A N 1
ATOM 2282 C CA . ALA A 1 287 ? 13.274 -9.689 -19.547 1.00 84.19 287 ALA A CA 1
ATOM 2283 C C . ALA A 1 287 ? 14.532 -9.485 -20.409 1.00 84.19 287 ALA A C 1
ATOM 2285 O O . ALA A 1 287 ? 15.283 -10.433 -20.644 1.00 84.19 287 ALA A O 1
ATOM 2286 N N . ILE A 1 288 ? 14.765 -8.265 -20.898 1.00 86.31 288 ILE A N 1
ATOM 2287 C CA . ILE A 1 288 ? 15.862 -7.956 -21.814 1.00 86.31 288 ILE A CA 1
ATOM 2288 C C . ILE A 1 288 ? 17.091 -7.486 -21.032 1.00 86.31 288 ILE A C 1
ATOM 2290 O O . ILE A 1 288 ? 17.035 -6.577 -20.211 1.00 86.31 288 ILE A O 1
ATOM 2294 N N . MET A 1 289 ? 18.248 -8.059 -21.364 1.00 81.88 289 MET A N 1
ATOM 2295 C CA . MET A 1 289 ? 19.549 -7.552 -20.938 1.00 81.88 289 MET A CA 1
ATOM 2296 C C . MET A 1 289 ? 20.339 -7.101 -22.165 1.00 81.88 289 MET A C 1
ATOM 2298 O O . MET A 1 289 ? 20.637 -7.902 -23.050 1.00 81.88 289 MET A O 1
ATOM 2302 N N . VAL A 1 290 ? 20.723 -5.824 -22.206 1.00 85.38 290 VAL A N 1
ATOM 2303 C CA . VAL A 1 290 ? 21.573 -5.278 -23.271 1.00 85.38 290 VAL A CA 1
ATOM 2304 C C . VAL A 1 290 ? 23.036 -5.349 -22.840 1.00 85.38 290 VAL A C 1
ATOM 2306 O O . VAL A 1 290 ? 23.427 -4.780 -21.822 1.00 85.38 290 VAL A O 1
ATOM 2309 N N . LEU A 1 291 ? 23.863 -6.041 -23.624 1.00 88.31 291 LEU A N 1
ATOM 2310 C CA . LEU A 1 291 ? 25.306 -6.139 -23.401 1.00 88.31 291 LEU A CA 1
ATOM 2311 C C . LEU A 1 291 ? 26.049 -5.165 -24.317 1.00 88.31 291 LEU A C 1
ATOM 2313 O O . LEU A 1 291 ? 25.932 -5.239 -25.537 1.00 88.31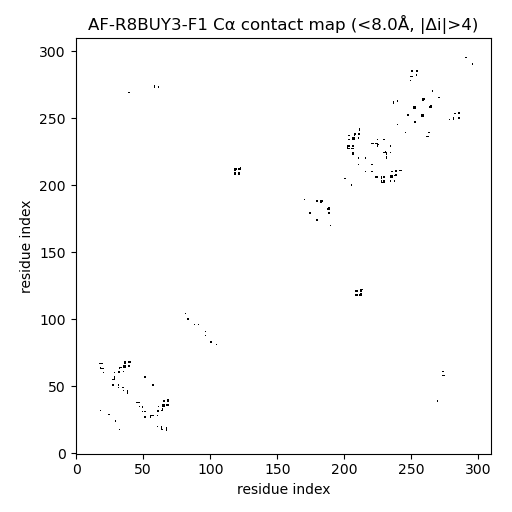 291 LEU A O 1
ATOM 2317 N N . SER A 1 292 ? 26.852 -4.276 -23.731 1.00 92.38 292 SER A N 1
ATOM 2318 C CA . SER A 1 292 ? 27.700 -3.342 -24.478 1.00 92.38 292 SER A CA 1
ATOM 2319 C C . SER A 1 292 ? 29.170 -3.785 -24.485 1.00 92.38 292 SER A C 1
ATOM 2321 O O . SER A 1 292 ? 29.657 -4.414 -23.540 1.00 92.38 292 SER A O 1
ATOM 2323 N N . ILE A 1 293 ? 29.911 -3.429 -25.541 1.00 94.31 293 ILE A N 1
ATOM 2324 C CA . ILE A 1 293 ? 31.354 -3.723 -25.661 1.00 94.31 293 ILE A CA 1
ATOM 2325 C C . ILE A 1 293 ? 32.156 -3.191 -24.453 1.00 94.31 293 ILE A C 1
ATOM 2327 O O . ILE A 1 293 ? 32.977 -3.942 -23.917 1.00 94.31 293 ILE A O 1
ATOM 2331 N N . PRO A 1 294 ? 31.913 -1.962 -23.942 1.00 94.75 294 PRO A N 1
ATOM 2332 C CA . PRO A 1 294 ? 32.577 -1.489 -22.728 1.00 94.75 294 PRO A CA 1
ATOM 2333 C C . PRO A 1 294 ? 32.325 -2.392 -21.516 1.00 94.75 294 PRO A C 1
ATOM 2335 O O . PRO A 1 294 ? 33.242 -2.653 -20.739 1.00 94.75 294 PRO A O 1
ATOM 2338 N N . MET A 1 295 ? 31.106 -2.916 -21.364 1.00 92.69 295 MET A N 1
ATOM 2339 C CA . MET A 1 295 ? 30.754 -3.805 -20.257 1.00 92.69 295 MET A CA 1
ATOM 2340 C C . MET A 1 295 ? 31.529 -5.128 -20.329 1.00 92.69 295 MET A C 1
ATOM 2342 O O . MET A 1 295 ? 32.039 -5.590 -19.308 1.00 92.69 295 MET A O 1
ATOM 2346 N N . LEU A 1 296 ? 31.716 -5.690 -21.529 1.00 93.62 296 LEU A N 1
ATOM 2347 C CA . LEU A 1 296 ? 32.566 -6.869 -21.741 1.00 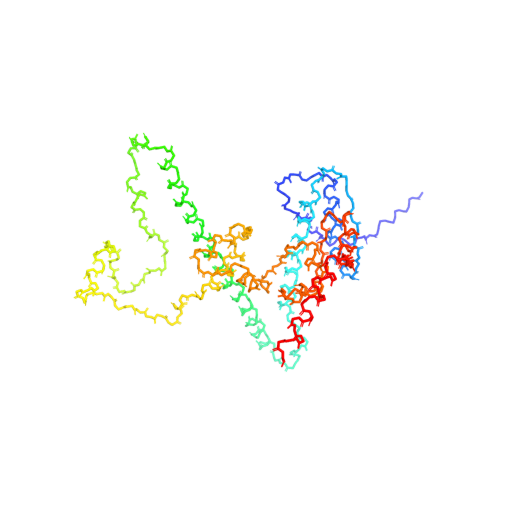93.62 296 LEU A CA 1
ATOM 2348 C C . LEU A 1 296 ? 34.035 -6.591 -21.395 1.00 93.62 296 LEU A C 1
ATOM 2350 O O . LEU A 1 296 ? 34.681 -7.418 -20.750 1.00 93.62 296 LEU A O 1
ATOM 2354 N N . TYR A 1 297 ? 34.555 -5.417 -21.760 1.00 95.19 297 TYR A N 1
ATOM 2355 C CA . TYR A 1 297 ? 35.919 -5.018 -21.407 1.00 95.19 297 TYR A CA 1
ATOM 2356 C C . TYR A 1 297 ? 36.110 -4.913 -19.886 1.00 95.19 297 TYR A C 1
ATOM 2358 O O . TYR A 1 297 ? 37.074 -5.457 -19.339 1.00 95.19 297 TYR A O 1
ATOM 2366 N N . TRP A 1 298 ? 35.158 -4.291 -19.182 1.00 94.00 298 TRP A N 1
ATOM 2367 C CA . TRP A 1 298 ? 35.165 -4.215 -17.719 1.00 94.00 298 TRP A CA 1
ATOM 2368 C C . TRP A 1 298 ? 35.077 -5.593 -17.064 1.00 94.00 298 TRP A C 1
ATOM 2370 O O . TRP A 1 298 ? 35.832 -5.868 -16.130 1.00 94.00 298 TRP A O 1
ATOM 2380 N N . LYS A 1 299 ? 34.221 -6.485 -17.576 1.00 94.19 299 LYS A N 1
ATOM 2381 C CA . LYS A 1 299 ? 34.111 -7.865 -17.079 1.00 94.19 299 LYS A CA 1
ATOM 2382 C C . LYS A 1 299 ? 35.402 -8.653 -17.301 1.00 94.19 299 LYS A C 1
ATOM 2384 O O . LYS A 1 299 ? 35.866 -9.299 -16.367 1.00 94.19 299 LYS A O 1
ATOM 2389 N N . ARG A 1 300 ? 36.040 -8.533 -18.473 1.00 94.75 300 ARG A N 1
ATOM 2390 C CA . ARG A 1 300 ? 37.359 -9.131 -18.742 1.00 94.75 300 ARG A CA 1
ATOM 2391 C C . ARG A 1 300 ? 38.413 -8.620 -17.760 1.00 94.75 300 ARG A C 1
ATOM 2393 O O . ARG A 1 300 ? 39.156 -9.417 -17.198 1.00 94.75 300 ARG A O 1
ATOM 2400 N N . LYS A 1 301 ? 38.474 -7.306 -17.529 1.00 94.44 301 LYS A N 1
ATOM 2401 C CA . LYS A 1 301 ? 39.435 -6.705 -16.593 1.00 94.44 301 LYS A CA 1
ATOM 2402 C C . LYS A 1 301 ? 39.201 -7.175 -15.152 1.00 94.44 301 LYS A C 1
ATOM 2404 O O . LYS A 1 301 ? 40.165 -7.485 -14.458 1.00 94.44 301 LYS A O 1
ATOM 2409 N N . ALA A 1 302 ? 37.942 -7.266 -14.721 1.00 93.56 302 ALA A N 1
ATOM 2410 C CA . ALA A 1 302 ? 37.577 -7.798 -13.409 1.00 93.56 302 ALA A CA 1
ATOM 2411 C C . ALA A 1 302 ? 37.967 -9.278 -13.258 1.00 93.56 302 ALA A C 1
ATOM 2413 O O . ALA A 1 302 ? 38.523 -9.650 -12.230 1.00 93.56 302 ALA A O 1
ATOM 2414 N N . LEU A 1 303 ? 37.749 -10.095 -14.296 1.00 94.81 303 LEU A N 1
ATOM 2415 C CA . LEU A 1 303 ? 38.132 -11.508 -14.310 1.00 94.81 303 LEU A CA 1
ATOM 2416 C C . LEU A 1 303 ? 39.654 -11.685 -14.199 1.00 94.81 303 LEU A C 1
ATOM 2418 O O . LEU A 1 303 ? 40.119 -12.462 -13.375 1.00 94.81 303 LEU A O 1
ATOM 2422 N N . ILE A 1 304 ? 40.431 -10.927 -14.981 1.00 94.56 304 ILE A N 1
ATOM 2423 C CA . ILE A 1 304 ? 41.902 -10.953 -14.913 1.00 94.56 304 ILE A CA 1
ATOM 2424 C C . ILE A 1 304 ? 42.373 -10.565 -13.509 1.00 94.56 304 ILE A C 1
ATOM 2426 O O . ILE A 1 304 ? 43.239 -11.230 -12.950 1.00 94.56 304 ILE A O 1
ATOM 2430 N N . LYS A 1 305 ? 41.773 -9.528 -12.909 1.00 93.69 305 LYS A N 1
ATOM 2431 C CA . LYS A 1 305 ? 42.107 -9.113 -11.543 1.00 93.69 305 LYS A CA 1
ATOM 2432 C C . LYS A 1 305 ? 41.808 -10.210 -10.519 1.00 93.69 305 LYS A C 1
ATOM 2434 O O . LYS A 1 305 ? 42.608 -10.403 -9.618 1.00 93.69 305 LYS A O 1
ATOM 2439 N N . LEU A 1 306 ? 40.693 -10.927 -10.666 1.00 93.81 306 LEU A N 1
ATOM 2440 C CA . LEU A 1 306 ? 40.336 -12.042 -9.785 1.00 93.81 306 LEU A CA 1
ATOM 2441 C C . LEU A 1 306 ? 41.342 -13.199 -9.898 1.00 93.81 306 LEU A C 1
ATOM 2443 O O . LEU A 1 306 ? 41.742 -13.756 -8.885 1.00 93.81 306 LEU A O 1
ATOM 2447 N N . ILE A 1 307 ? 41.768 -13.530 -11.121 1.00 92.94 307 ILE A N 1
ATOM 2448 C CA . ILE A 1 307 ? 42.714 -14.625 -11.383 1.00 92.94 307 ILE A CA 1
ATOM 2449 C C . ILE A 1 307 ? 44.122 -14.281 -10.879 1.00 92.94 307 ILE A C 1
ATOM 2451 O O . ILE A 1 307 ? 44.775 -15.141 -10.310 1.00 92.94 307 ILE A O 1
ATOM 2455 N N . CYS A 1 308 ? 44.587 -13.041 -11.063 1.00 86.88 308 CYS A N 1
ATOM 2456 C CA . CYS A 1 308 ? 45.929 -12.612 -10.646 1.00 86.88 308 CYS A CA 1
ATOM 2457 C C . CYS A 1 308 ? 46.043 -12.221 -9.159 1.00 86.88 308 CYS A C 1
ATOM 2459 O O . CYS A 1 308 ? 47.132 -11.854 -8.725 1.00 86.88 308 CYS A O 1
ATOM 2461 N N . SER A 1 309 ? 44.937 -12.216 -8.404 1.00 75.56 309 SER A N 1
ATOM 2462 C CA . SER A 1 309 ? 44.932 -11.948 -6.955 1.00 75.56 309 SER A CA 1
ATOM 2463 C C . SER A 1 309 ? 45.031 -13.212 -6.088 1.00 75.56 309 SER A C 1
ATOM 2465 O O . SER A 1 309 ? 45.098 -13.067 -4.869 1.00 75.56 309 SER A O 1
ATOM 2467 N N . ASN A 1 310 ? 45.057 -14.403 -6.696 1.00 53.66 310 ASN A N 1
ATOM 2468 C CA . ASN A 1 310 ? 45.462 -15.672 -6.075 1.00 53.66 310 ASN A CA 1
ATOM 2469 C C . ASN A 1 310 ? 46.861 -16.060 -6.560 1.00 53.66 310 ASN A C 1
ATOM 2471 O O . ASN A 1 310 ? 47.560 -16.751 -5.791 1.00 53.66 310 ASN A O 1
#

Organism: Phaeoacremonium minimum (strain UCR-PA7) (NCBI:txid1286976)

Radius of gyration: 29.31 Å; Cα contacts (8 Å, |Δi|>4): 125; chains: 1; bounding box: 101×77×73 Å

Secondary structure (DSSP, 8-state):
---------------------SS---HHHHHHHHHHHHHHHH-SSPPP-----TTS-HHHHHHHHHHHHHHHHHHHHHHHHHS--GGGGTTS-HHHHHHHHHHHHHHHHHHHHHHHHHHHHHHHHHHHHHHHHHHHHHHHH-TT-------TTTTT--S---TT---TT-----S-HHHHHHHHHTT-PPP----TT-----HHHHHHHHHHHH---HHHHHHHHHHTTS-HHHHGGGGGGG-S-----HHHHH-HHHHHHHT---TT-----TTGGGHHHHHHHHH--PPPHHHHHHHHHHHHHHHHT-

Foldseek 3Di:
DDDDPPDDDDPDDDPPQDLVQVDDADPQLVVQLVQLLVQVVVPPPDDDDDDDDPPRCNVSSNCSSVVSNLVVVVVVVLVVQLPDPPVVQVPPDPVVVVVVSVVSNCVVVVVVCVLVVLLVVLVVVVVVVVVVVVVVVVCVVCVPPPDDPDCPVVVVPDDDDPPPPPDVPDDPPPDDPVVQVVCVVVVNHDPPPPDVVPPDDQLLVVLLSNCQRPVDDPVVLVVSCVVSVHDSVVSVLVNVVVDPDDDDDLLCVQDPVSCVVSVNDPPPDDDDDPPCPCNVVSNCVNPDDDDDPVNVVVVVVVVVVVVVVD

Mean predicted aligned error: 15.83 Å

Solvent-accessible surface area (backbone atoms only — not comparable to full-atom values): 19646 Å² total; per-residue (Å²): 135,87,80,86,84,86,76,82,80,83,86,71,82,74,72,79,84,73,50,79,61,97,56,89,74,52,72,69,40,52,50,51,24,48,54,51,32,50,53,63,67,68,60,77,81,71,85,81,86,86,85,76,71,89,90,64,51,62,68,60,35,50,48,28,20,52,52,43,45,51,53,52,51,51,50,50,53,50,55,48,70,65,57,65,67,66,79,83,48,78,89,57,60,70,71,60,52,52,51,52,51,49,53,54,46,51,53,54,50,49,58,48,49,53,52,50,50,53,34,49,53,51,50,52,54,48,52,54,51,49,53,53,52,50,55,53,50,54,52,68,78,46,77,80,76,79,81,76,96,76,59,74,60,70,81,61,65,63,97,74,82,67,98,73,79,74,66,95,73,80,75,83,88,81,64,55,74,68,53,48,55,48,36,43,75,70,71,70,50,79,81,79,78,80,55,92,81,69,69,78,70,55,54,56,55,50,51,24,49,48,49,73,50,68,68,60,55,76,68,50,38,46,51,52,17,62,74,56,75,45,59,43,81,64,38,52,53,72,28,54,88,76,49,92,75,84,93,74,59,67,68,50,71,69,35,63,70,50,20,61,74,64,67,60,72,66,80,100,53,88,87,84,74,78,80,57,87,54,46,66,61,54,52,48,60,74,73,55,81,88,86,51,73,69,56,52,53,52,49,52,53,52,51,52,51,60,63,74,73,110

InterPro domains:
  IPR006554 Helicase-like, DEXD box c2 type [SM00488] (17-310)
  IPR010614 RAD3-like helicase, DEAD [PF06733] (207-287)
  IPR014013 Helicase superfamily 1/2, ATP-binding domain, DinG/Rad3-type [PS51193] (15-310)
  IPR027417 P-loop containing nucleoside triphosphate hydrolase [G3DSA:3.40.50.300] (25-307)
  IPR027417 P-loop containing nucleoside triphosphate hydrolase [SSF52540] (18-293)
  IPR045028 Helicase superfamily 1/2, DinG/Rad3-like [PTHR11472] (16-287)

Sequence (310 aa):
MATNISGELSETSKDALKFHHPYTPYDVQLEFMKATYDVLQEGNGQVGILESPTGTGKSLSLICAAVTWLRNQKRGQFEESLQVDRDQFKNEPDWMIDQMLRRKRDDLVRRWEEREGRLTKIRMKEKSMEQRAAIKRRRLENPNMKGLDKDEEDEFLLDNWNSQDVDENGSLATFSKETQALLEKVGLGAPKSQDPDDSEPDDEIKFRDTALATLPDIEDMHQVGKTLQVCPYYASRTAIPGAEIITLPYPLLLQKSARDALGIKLEGNVVIIDEAHNIMDAVANVAIMVLSIPMLYWKRKALIKLICSN